Protein AF-A0A7C3V0M6-F1 (afdb_monomer)

pLDDT: mean 91.99, std 13.32, range [35.94, 98.69]

Solvent-accessible surface area (backbone atoms only — not comparable to full-atom values): 10840 Å² total; per-residue (Å²): 134,82,81,80,68,87,64,81,82,65,81,74,76,50,70,68,59,49,53,50,38,59,54,30,54,70,42,93,48,60,68,50,18,19,50,24,28,42,52,49,15,79,64,48,49,72,86,47,39,71,58,34,54,55,35,46,72,45,90,50,65,66,26,18,53,26,13,52,50,15,29,47,61,38,59,37,80,65,24,52,47,49,37,55,58,32,45,70,44,93,48,55,70,51,21,20,51,22,28,42,39,41,12,73,68,38,45,59,87,44,48,64,60,48,55,58,42,52,76,76,56,80,52,68,68,30,48,47,30,36,42,42,15,44,16,48,29,42,42,76,82,38,49,73,64,40,56,68,32,60,75,42,91,49,67,66,50,19,35,38,22,44,51,15,38,26,42,18,20,52,65,65,66,44,62,66,37,52,54,59,31,58,68,29,60,76,39,88,52,63,69,45,16,51,46,18,52,50,30,50,50,59,34,53,70,74,78,114

Structure (mmCIF, N/CA/C/O backbone):
data_AF-A0A7C3V0M6-F1
#
_entry.id   AF-A0A7C3V0M6-F1
#
loop_
_atom_site.group_PDB
_atom_site.id
_atom_site.type_symbol
_atom_site.label_atom_id
_atom_site.label_alt_id
_atom_site.label_comp_id
_atom_site.label_asym_id
_atom_site.label_entity_id
_atom_site.label_seq_id
_atom_site.pdbx_PDB_ins_code
_atom_site.Cartn_x
_atom_site.Cartn_y
_atom_site.Cartn_z
_atom_site.occupancy
_atom_site.B_iso_or_equiv
_atom_site.auth_seq_id
_atom_site.auth_comp_id
_atom_site.auth_asym_id
_atom_site.auth_atom_id
_atom_site.pdbx_PDB_model_num
ATOM 1 N N . MET A 1 1 ? 15.232 30.923 13.861 1.00 38.28 1 MET A N 1
ATOM 2 C CA . MET A 1 1 ? 14.242 30.321 12.946 1.00 38.28 1 MET A CA 1
ATOM 3 C C . MET A 1 1 ? 13.115 29.822 13.818 1.00 38.28 1 MET A C 1
ATOM 5 O O . MET A 1 1 ? 13.366 28.947 14.629 1.00 38.28 1 MET A O 1
ATOM 9 N N . ALA A 1 2 ? 11.964 30.489 13.771 1.00 35.94 2 ALA A N 1
ATOM 10 C CA . ALA A 1 2 ? 10.807 30.115 14.572 1.00 35.94 2 ALA A CA 1
ATOM 11 C C . ALA A 1 2 ? 10.207 28.822 14.008 1.00 35.94 2 ALA A C 1
ATOM 13 O O . ALA A 1 2 ? 9.943 28.753 12.806 1.00 35.94 2 ALA A O 1
ATOM 14 N N . ASP A 1 3 ? 10.032 27.823 14.872 1.00 39.44 3 ASP A N 1
ATOM 15 C CA . ASP A 1 3 ? 9.226 26.641 14.594 1.00 39.44 3 ASP A CA 1
ATOM 16 C C . ASP A 1 3 ? 7.806 27.097 14.253 1.00 39.44 3 ASP A C 1
ATOM 18 O O . ASP A 1 3 ? 7.103 27.685 15.076 1.00 39.44 3 ASP A O 1
ATOM 22 N N . VAL A 1 4 ? 7.396 26.872 13.006 1.00 43.28 4 VAL A N 1
ATOM 23 C CA . VAL A 1 4 ? 6.000 27.028 12.603 1.00 43.28 4 VAL A CA 1
ATOM 24 C C . VAL A 1 4 ? 5.270 25.810 13.147 1.00 43.28 4 VAL A C 1
ATOM 26 O O . VAL A 1 4 ? 5.318 24.728 12.566 1.00 43.28 4 VAL A O 1
ATOM 29 N N . ASP A 1 5 ? 4.647 25.989 14.306 1.00 42.91 5 ASP A N 1
ATOM 30 C CA . ASP A 1 5 ? 3.791 24.992 14.928 1.00 42.91 5 ASP A CA 1
ATOM 31 C C . ASP A 1 5 ? 2.556 24.737 14.046 1.00 42.91 5 ASP A C 1
ATOM 33 O O . ASP A 1 5 ? 1.577 25.484 14.048 1.00 42.91 5 ASP A O 1
ATOM 37 N N . LEU A 1 6 ? 2.621 23.664 13.255 1.00 45.97 6 LEU A N 1
ATOM 38 C CA . LEU A 1 6 ? 1.539 23.192 12.386 1.00 45.97 6 LEU A CA 1
ATOM 39 C C . LEU A 1 6 ? 0.347 22.605 13.172 1.00 45.97 6 LEU A C 1
ATOM 41 O O . LEU A 1 6 ? -0.604 22.124 12.552 1.00 45.97 6 LEU A O 1
ATOM 45 N N . THR A 1 7 ? 0.372 22.617 14.512 1.00 49.78 7 THR A N 1
ATOM 46 C CA . THR A 1 7 ? -0.762 22.184 15.347 1.00 49.78 7 THR A CA 1
ATOM 47 C C . THR A 1 7 ? -1.752 23.307 15.664 1.00 49.78 7 THR A C 1
ATOM 49 O O . THR A 1 7 ? -2.845 23.024 16.159 1.00 49.78 7 THR A O 1
ATOM 52 N N . ALA A 1 8 ? -1.436 24.558 15.303 1.00 37.28 8 ALA A N 1
ATOM 53 C CA . ALA A 1 8 ? -2.320 25.709 15.459 1.00 37.28 8 ALA A CA 1
ATOM 54 C C . ALA A 1 8 ? -3.567 25.593 14.555 1.00 37.28 8 ALA A C 1
ATOM 56 O O . ALA A 1 8 ? -3.608 26.110 13.440 1.00 37.28 8 ALA A O 1
ATOM 57 N N . GLY A 1 9 ? -4.589 24.879 15.036 1.00 43.22 9 GLY A N 1
ATOM 58 C CA . GLY A 1 9 ? -5.900 24.761 14.390 1.00 43.22 9 GLY A CA 1
ATOM 59 C C . GLY A 1 9 ? -6.564 23.383 14.456 1.00 43.22 9 GLY A C 1
ATOM 60 O O . GLY A 1 9 ? -7.700 23.260 14.006 1.00 43.22 9 GLY A O 1
ATOM 61 N N . LYS A 1 10 ? -5.912 22.347 15.003 1.00 55.19 10 LYS A N 1
ATOM 62 C CA . LYS A 1 10 ? -6.583 21.062 15.255 1.00 55.19 10 LYS A CA 1
ATOM 63 C C . LYS A 1 10 ? -7.171 21.074 16.662 1.00 55.19 10 LYS A C 1
ATOM 65 O O . LYS A 1 10 ? -6.425 21.084 17.636 1.00 55.19 10 LYS A O 1
ATOM 70 N N . GLU A 1 11 ? -8.498 21.083 16.772 1.00 57.62 11 GLU A N 1
ATOM 71 C CA . GLU A 1 11 ? -9.160 20.783 18.042 1.00 57.62 11 GLU A CA 1
ATOM 72 C C . GLU A 1 11 ? -8.682 19.406 18.512 1.00 57.62 11 GLU A C 1
ATOM 74 O O . GLU A 1 11 ? -8.893 18.394 17.840 1.00 57.62 11 GLU A O 1
ATOM 79 N N . PHE A 1 12 ? -7.979 19.372 19.644 1.00 67.75 12 PHE A N 1
ATOM 80 C CA . PHE A 1 12 ? -7.627 18.116 20.285 1.00 67.75 12 PHE A CA 1
ATOM 81 C C . PHE A 1 12 ? -8.926 17.408 20.666 1.00 67.75 12 PHE A C 1
ATOM 83 O O . PHE A 1 12 ? -9.774 17.980 21.359 1.00 67.75 12 PHE A O 1
ATOM 90 N N . ILE A 1 13 ? -9.089 16.168 20.198 1.00 82.44 13 ILE A N 1
ATOM 91 C CA . ILE A 1 13 ? -10.197 15.325 20.639 1.00 82.44 13 ILE A CA 1
ATOM 92 C C . ILE A 1 13 ? -10.179 15.249 22.163 1.00 82.44 13 ILE A C 1
ATOM 94 O O . ILE A 1 13 ? -9.130 15.044 22.775 1.00 82.44 13 ILE A O 1
ATOM 98 N N . GLN A 1 14 ? -11.344 15.415 22.780 1.00 87.94 14 GLN A N 1
ATOM 99 C CA . GLN A 1 14 ? -11.443 15.259 24.224 1.00 87.94 14 GLN A CA 1
ATOM 100 C C . GLN A 1 14 ? -11.148 13.797 24.602 1.00 87.94 14 GLN A C 1
ATOM 102 O O . GLN A 1 14 ? -11.625 12.895 23.900 1.00 87.94 14 GLN A O 1
ATOM 107 N N . PRO A 1 15 ? -10.403 13.526 25.689 1.00 88.62 15 PRO A N 1
ATOM 108 C CA . PRO A 1 15 ? -10.072 12.161 26.104 1.00 88.62 15 PRO A CA 1
ATOM 109 C C . PRO A 1 15 ? -11.299 11.248 26.225 1.00 88.62 15 PRO A C 1
ATOM 111 O O . PRO A 1 15 ? -11.255 10.083 25.833 1.00 88.62 15 PRO A O 1
ATOM 114 N N . GLU A 1 16 ? -12.431 11.773 26.695 1.00 90.12 16 GLU A N 1
ATOM 115 C CA . GLU A 1 16 ? -13.692 11.037 26.802 1.00 90.12 16 GLU A CA 1
ATOM 116 C C . GLU A 1 16 ? -14.239 10.636 25.429 1.00 90.12 16 GLU A C 1
ATOM 118 O O . GLU A 1 16 ? -14.734 9.521 25.251 1.00 90.12 16 GLU A O 1
ATOM 123 N N . GLN A 1 17 ? -14.135 11.530 24.443 1.00 92.12 17 GLN A N 1
ATOM 124 C CA . GLN A 1 17 ? -14.564 11.253 23.077 1.00 92.12 17 GLN A CA 1
ATOM 125 C C . GLN A 1 17 ? -13.645 10.220 22.424 1.00 92.12 17 GLN A C 1
ATOM 127 O O . GLN A 1 17 ? -14.144 9.290 21.793 1.00 92.12 17 GLN A O 1
ATOM 132 N N . LEU A 1 18 ? -12.328 10.325 22.627 1.00 92.88 18 LEU A N 1
ATOM 133 C CA . LEU A 1 18 ? -11.379 9.321 22.151 1.00 92.88 18 LEU A CA 1
ATOM 134 C C . LEU A 1 18 ? -11.690 7.949 22.759 1.00 92.88 18 LEU A C 1
ATOM 136 O O . LEU A 1 18 ? -11.883 6.988 22.021 1.00 92.88 18 LEU A O 1
ATOM 140 N N . ASN A 1 19 ? -11.830 7.865 24.083 1.00 94.25 19 ASN A N 1
ATOM 141 C CA . ASN A 1 19 ? -12.153 6.619 24.782 1.00 94.25 19 ASN A CA 1
ATOM 142 C C . ASN A 1 19 ? -13.473 6.006 24.301 1.00 94.25 19 ASN A C 1
ATOM 144 O O . ASN A 1 19 ? -13.573 4.788 24.146 1.00 94.25 19 ASN A O 1
ATOM 148 N N . LYS A 1 20 ? -14.476 6.840 24.006 1.00 95.75 20 LYS A N 1
ATOM 149 C CA . LYS A 1 20 ? -15.738 6.382 23.420 1.00 95.75 20 LYS A CA 1
ATOM 150 C C . LYS A 1 20 ? -15.532 5.750 22.042 1.00 95.75 20 LYS A C 1
ATOM 152 O O . LYS A 1 20 ? -16.074 4.675 21.796 1.00 95.75 20 LYS A O 1
ATOM 157 N N . LEU A 1 21 ? -14.756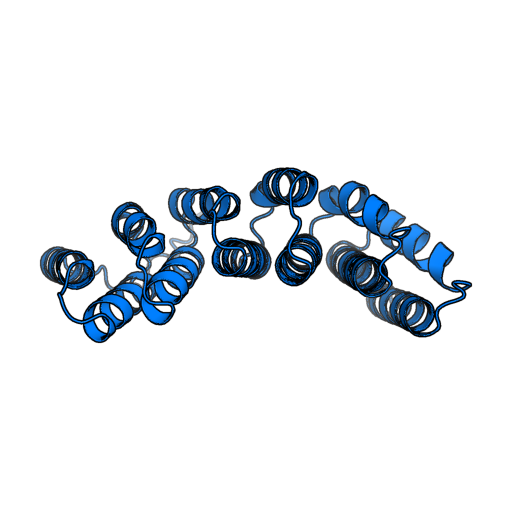 6.382 21.160 1.00 95.69 21 LEU A N 1
ATOM 158 C CA . LEU A 1 21 ? -14.447 5.828 19.836 1.00 95.69 21 LEU A CA 1
ATOM 159 C C . LEU A 1 21 ? -13.644 4.527 19.939 1.00 95.69 21 LEU A C 1
ATOM 161 O O . LEU A 1 21 ? -13.935 3.563 19.233 1.00 95.69 21 LEU A O 1
ATOM 165 N N . LEU A 1 22 ? -12.677 4.467 20.857 1.00 95.75 22 LEU A N 1
ATOM 166 C CA . LEU A 1 22 ? -11.903 3.254 21.118 1.00 95.75 22 LEU A CA 1
ATOM 167 C C . LEU A 1 22 ? -12.800 2.102 21.588 1.00 95.75 22 LEU A C 1
ATOM 169 O O . LEU A 1 22 ? -12.648 0.986 21.101 1.00 95.75 22 LEU A O 1
ATOM 173 N N . ALA A 1 23 ? -13.773 2.363 22.464 1.00 96.06 23 ALA A N 1
ATOM 174 C CA . ALA A 1 23 ? -14.740 1.351 22.891 1.00 96.06 23 ALA A CA 1
ATOM 175 C C . ALA A 1 23 ? -15.654 0.886 21.741 1.00 96.06 23 ALA A C 1
ATOM 177 O O . ALA A 1 23 ? -15.993 -0.291 21.643 1.00 96.06 23 ALA A O 1
ATOM 178 N N . GLN A 1 24 ? -16.036 1.789 20.833 1.00 97.31 24 GLN A N 1
ATOM 179 C CA . GLN A 1 24 ? -16.882 1.456 19.682 1.00 97.31 24 GLN A CA 1
ATOM 180 C C . GLN A 1 24 ? -16.191 0.560 18.644 1.00 97.31 24 GLN A C 1
ATOM 182 O O . GLN A 1 24 ? -16.887 -0.115 17.884 1.00 97.31 24 GLN A O 1
ATOM 187 N N . LEU A 1 25 ? -14.854 0.493 18.627 1.00 96.31 25 LEU A N 1
ATOM 188 C CA . LEU A 1 25 ? -14.118 -0.495 17.828 1.00 96.31 25 LEU A CA 1
ATOM 189 C C . LEU A 1 25 ? -14.367 -1.940 18.278 1.00 96.31 25 LEU A C 1
ATOM 191 O O . LEU A 1 25 ? -14.051 -2.855 17.528 1.00 96.31 25 LEU A O 1
ATOM 195 N N . GLU A 1 26 ? -14.940 -2.159 19.459 1.00 95.06 26 GLU A N 1
ATOM 196 C CA . GLU A 1 26 ? -15.258 -3.488 19.996 1.00 95.06 26 GLU A CA 1
ATOM 197 C C . GLU A 1 26 ? -16.773 -3.771 19.980 1.00 95.06 26 GLU A C 1
ATOM 199 O O . GLU A 1 26 ? -17.240 -4.778 20.511 1.00 95.06 26 GLU A O 1
ATOM 204 N N . ASP A 1 27 ? -17.565 -2.901 19.343 1.00 97.88 27 ASP A N 1
ATOM 205 C CA . ASP A 1 27 ? -19.017 -3.048 19.272 1.00 97.88 27 ASP A CA 1
ATOM 206 C C . ASP A 1 27 ? -19.438 -4.311 18.499 1.00 97.88 27 ASP A C 1
ATOM 208 O O . ASP A 1 27 ? -18.849 -4.695 17.481 1.00 97.88 27 ASP A O 1
ATOM 212 N N . LYS A 1 28 ? -20.531 -4.944 18.939 1.00 97.06 28 LYS A N 1
ATOM 213 C CA . LYS A 1 28 ? -21.066 -6.152 18.290 1.00 97.06 28 LYS A CA 1
ATOM 214 C C . LYS A 1 28 ? -21.449 -5.932 16.823 1.00 97.06 28 LYS A C 1
ATOM 216 O O . LYS A 1 28 ? -21.411 -6.877 16.035 1.00 97.06 28 LYS A O 1
ATOM 221 N N . TYR A 1 29 ? -21.811 -4.709 16.432 1.00 97.75 29 TYR A N 1
ATOM 222 C CA . TYR A 1 29 ? -22.181 -4.382 15.063 1.00 97.75 29 TYR A CA 1
ATOM 223 C C . TYR A 1 29 ? -20.980 -3.846 14.284 1.00 97.75 29 TYR A C 1
ATOM 225 O O . TYR A 1 29 ? -20.442 -2.778 14.569 1.00 97.75 29 TYR A O 1
ATOM 233 N N . ALA A 1 30 ? -20.631 -4.531 13.196 1.00 97.62 30 ALA A N 1
ATOM 234 C CA . ALA A 1 30 ? -19.505 -4.141 12.349 1.00 97.62 30 ALA A CA 1
ATOM 235 C C . ALA A 1 30 ? -19.639 -2.732 11.749 1.00 97.62 30 ALA A C 1
ATOM 237 O O . ALA A 1 30 ? -18.642 -2.050 11.534 1.00 97.62 30 ALA A O 1
ATOM 238 N N . LYS A 1 31 ? -20.873 -2.253 11.526 1.00 97.75 31 LYS A N 1
ATOM 239 C CA . LYS A 1 31 ? -21.118 -0.873 11.079 1.00 97.75 31 LYS A CA 1
ATOM 240 C C . LYS A 1 31 ? -20.625 0.157 12.097 1.00 97.75 31 LYS A C 1
ATOM 242 O O . LYS A 1 31 ? -20.021 1.145 11.687 1.00 97.75 31 LYS A O 1
ATOM 247 N N . THR A 1 32 ? -20.853 -0.088 13.388 1.00 98.06 32 THR A N 1
ATOM 248 C CA . THR A 1 32 ? -20.374 0.768 14.481 1.00 98.06 32 THR A CA 1
ATOM 249 C C . THR A 1 32 ? -18.852 0.746 14.537 1.00 98.06 32 THR A C 1
ATOM 251 O O . THR A 1 32 ? -18.234 1.806 14.525 1.00 98.06 32 THR A O 1
ATOM 254 N N . ARG A 1 33 ? -18.244 -0.447 14.478 1.00 98.38 33 ARG A N 1
ATOM 255 C CA . ARG A 1 33 ? -16.780 -0.596 14.466 1.00 98.38 33 ARG A CA 1
ATOM 256 C C . ARG A 1 33 ? -16.134 0.131 13.288 1.00 98.38 33 ARG A C 1
ATOM 258 O O . ARG A 1 33 ? -15.182 0.881 13.466 1.00 98.38 33 ARG A O 1
ATOM 265 N N . ALA A 1 34 ? -16.686 -0.023 12.084 1.00 97.81 34 ALA A N 1
ATOM 266 C CA . ALA A 1 34 ? -16.179 0.651 10.891 1.00 97.81 34 ALA A CA 1
ATOM 267 C C . ALA A 1 34 ? -16.354 2.178 10.962 1.00 97.81 34 ALA A C 1
ATOM 269 O O . ALA A 1 34 ? -15.498 2.913 10.473 1.00 97.81 34 ALA A O 1
ATOM 270 N N . ALA A 1 35 ? -17.455 2.674 11.540 1.00 97.69 35 ALA A N 1
ATOM 271 C CA . ALA A 1 35 ? -17.645 4.107 11.771 1.00 97.69 35 ALA A CA 1
ATOM 272 C C . ALA A 1 35 ? -16.597 4.651 12.752 1.00 97.69 35 ALA A C 1
ATOM 274 O O . ALA A 1 35 ? -15.904 5.608 12.416 1.00 97.69 35 ALA A O 1
ATOM 275 N N . ALA A 1 36 ? -16.400 3.968 13.882 1.00 97.50 36 ALA A N 1
ATOM 276 C CA . ALA A 1 36 ? -15.391 4.325 14.872 1.00 97.50 36 ALA A CA 1
ATOM 277 C C . ALA A 1 36 ? -13.976 4.339 14.279 1.00 97.50 36 ALA A C 1
ATOM 279 O O . ALA A 1 36 ? -13.240 5.303 14.474 1.00 97.50 36 ALA A O 1
ATOM 280 N N . ALA A 1 37 ? -13.615 3.327 13.481 1.00 97.56 37 ALA A N 1
ATOM 281 C CA . ALA A 1 37 ? -12.327 3.288 12.795 1.00 97.56 37 ALA A CA 1
ATOM 282 C C . ALA A 1 37 ? -12.111 4.530 11.917 1.00 97.56 37 ALA A C 1
ATOM 284 O O . ALA A 1 37 ? -11.063 5.164 12.024 1.00 97.56 37 ALA A O 1
ATOM 285 N N . ARG A 1 38 ? -13.097 4.925 11.095 1.00 96.94 38 ARG A N 1
ATOM 286 C CA . ARG A 1 38 ? -13.003 6.127 10.236 1.00 96.94 38 ARG A CA 1
ATOM 287 C C . ARG A 1 38 ? -12.887 7.417 11.045 1.00 96.94 38 ARG A C 1
ATOM 289 O O . ARG A 1 38 ? -12.074 8.276 10.712 1.00 96.94 38 ARG A O 1
ATOM 296 N N . GLU A 1 39 ? -13.685 7.549 12.100 1.00 95.88 39 GLU A N 1
ATOM 297 C CA . GLU A 1 39 ? -13.658 8.733 12.962 1.00 95.88 39 GLU A CA 1
ATOM 298 C C . GLU A 1 39 ? -12.300 8.883 13.658 1.00 95.88 39 GLU A C 1
ATOM 300 O O . GLU A 1 39 ? -11.739 9.976 13.661 1.00 95.88 39 GLU A O 1
ATOM 305 N N . LEU A 1 40 ? -11.702 7.786 14.136 1.00 94.38 40 LEU A N 1
ATOM 306 C CA . LEU A 1 40 ? -10.356 7.798 14.722 1.00 94.38 40 LEU A CA 1
ATOM 307 C C . LEU A 1 40 ? -9.272 8.271 13.736 1.00 94.38 40 LEU A C 1
ATOM 309 O O . LEU A 1 40 ? -8.328 8.944 14.150 1.00 94.38 40 LEU A O 1
ATOM 313 N N . GLY A 1 41 ? -9.412 7.971 12.440 1.00 91.19 41 GLY A N 1
ATOM 314 C CA . GLY A 1 41 ? -8.522 8.487 11.390 1.00 91.19 41 GLY A CA 1
ATOM 315 C C . GLY A 1 41 ? -8.630 10.001 11.219 1.00 91.19 41 GLY A C 1
ATOM 316 O O . GLY A 1 41 ? -7.620 10.704 11.208 1.00 91.19 41 GLY A O 1
ATOM 317 N N . SER A 1 42 ? -9.864 10.512 11.208 1.00 91.00 42 SER A N 1
ATOM 318 C CA . SER A 1 42 ? -10.174 11.944 11.046 1.00 91.00 42 SER A CA 1
ATOM 319 C C . SER A 1 42 ? -9.729 12.808 12.229 1.00 91.00 42 SER A C 1
ATOM 321 O O . SER A 1 42 ? -9.616 14.026 12.111 1.00 91.00 42 SER A O 1
ATOM 323 N N . VAL A 1 43 ? -9.472 12.180 13.373 1.00 89.88 43 VAL A N 1
ATOM 324 C CA . VAL A 1 43 ? -8.993 12.833 14.592 1.00 89.88 43 VAL A CA 1
ATOM 325 C C . VAL A 1 43 ? -7.467 12.991 14.599 1.00 89.88 43 VAL A C 1
ATOM 327 O O . VAL A 1 43 ? -6.936 13.819 15.337 1.00 89.88 43 VAL A O 1
ATOM 330 N N . PHE A 1 44 ? -6.744 12.241 13.759 1.00 89.38 44 PHE A N 1
ATOM 331 C CA . PHE A 1 44 ? -5.282 12.300 13.641 1.00 89.38 44 PHE A CA 1
ATOM 332 C C . PHE A 1 44 ? -4.522 12.058 14.962 1.00 89.38 44 PHE A C 1
ATOM 334 O O . PHE A 1 44 ? -3.399 12.539 15.113 1.00 89.38 44 PHE A O 1
ATOM 341 N N . ASN A 1 45 ? -5.105 11.319 15.918 1.00 92.25 45 ASN A N 1
ATOM 342 C CA . ASN A 1 45 ? -4.473 11.037 17.210 1.00 92.25 45 ASN A CA 1
ATOM 343 C C . ASN A 1 45 ? -3.722 9.684 17.183 1.00 92.25 45 ASN A C 1
ATOM 345 O O . ASN A 1 45 ? -4.358 8.635 17.041 1.00 92.25 45 ASN A O 1
ATOM 349 N N . PRO A 1 46 ? -2.384 9.667 17.365 1.00 94.25 46 PRO A N 1
ATOM 350 C CA . PRO A 1 46 ? -1.590 8.438 17.409 1.00 94.25 46 PRO A CA 1
ATOM 351 C C . PRO A 1 46 ? -1.956 7.452 18.528 1.00 94.25 46 PRO A C 1
ATOM 353 O O . PRO A 1 46 ? -1.626 6.273 18.401 1.00 94.25 46 PRO A O 1
ATOM 356 N N . GLU A 1 47 ? -2.639 7.883 19.592 1.00 94.62 47 GLU A N 1
ATOM 357 C CA . GLU A 1 47 ? -3.137 6.997 20.660 1.00 94.62 47 GLU A CA 1
ATOM 358 C C . GLU A 1 47 ? -4.150 5.966 20.141 1.00 94.62 47 GLU A C 1
ATOM 360 O O . GLU A 1 47 ? -4.306 4.897 20.728 1.00 94.62 47 GLU A O 1
ATOM 365 N N . ALA A 1 48 ? -4.791 6.234 18.998 1.00 96.19 48 ALA A N 1
ATOM 366 C CA . ALA A 1 48 ? -5.703 5.298 18.352 1.00 96.19 48 ALA A CA 1
ATOM 367 C C . ALA A 1 48 ? -4.998 4.124 17.653 1.00 96.19 48 ALA A C 1
ATOM 369 O O . ALA A 1 48 ? -5.642 3.118 17.350 1.00 96.19 48 ALA A O 1
ATOM 370 N N . VAL A 1 49 ? -3.689 4.230 17.384 1.00 98.00 49 VAL A N 1
ATOM 371 C CA . VAL A 1 49 ? -2.950 3.263 16.551 1.00 98.00 49 VAL A CA 1
ATOM 372 C C . VAL A 1 49 ? -3.070 1.822 17.063 1.00 98.00 49 VAL A C 1
ATOM 374 O O . VAL A 1 49 ? -3.467 0.978 16.260 1.00 98.00 49 VAL A O 1
ATOM 377 N N . PRO A 1 50 ? -2.849 1.509 18.358 1.00 97.88 50 PRO A N 1
ATOM 378 C CA . PRO A 1 50 ? -2.963 0.130 18.841 1.00 97.88 50 PRO A CA 1
ATOM 379 C C . PRO A 1 50 ? -4.370 -0.462 18.682 1.00 97.88 50 PRO A C 1
ATOM 381 O O . PRO A 1 50 ? -4.537 -1.662 18.467 1.00 97.88 50 PRO A O 1
ATOM 384 N N . ALA A 1 51 ? -5.417 0.362 18.784 1.00 97.75 51 ALA A N 1
ATOM 385 C CA . ALA A 1 51 ? -6.788 -0.104 18.601 1.00 97.75 51 ALA A CA 1
ATOM 386 C C . ALA A 1 51 ? -7.118 -0.331 17.118 1.00 97.75 51 ALA A C 1
ATOM 388 O O . ALA A 1 51 ? -7.742 -1.336 16.775 1.00 97.75 51 ALA A O 1
ATOM 389 N N . LEU A 1 52 ? -6.635 0.546 16.233 1.00 98.19 52 LEU A N 1
ATOM 390 C CA . LEU A 1 52 ? -6.758 0.375 14.785 1.00 98.19 52 LEU A CA 1
ATOM 391 C C . LEU A 1 52 ? -5.988 -0.861 14.293 1.00 98.19 52 LEU A C 1
ATOM 393 O O . LEU A 1 52 ? -6.516 -1.601 13.468 1.00 98.19 52 LEU A O 1
ATOM 397 N N . GLU A 1 53 ? -4.801 -1.143 14.842 1.00 97.88 53 GLU A N 1
ATOM 398 C CA . GLU A 1 53 ? -4.039 -2.374 14.573 1.00 97.88 53 GLU A CA 1
ATOM 399 C C . GLU A 1 53 ? -4.848 -3.635 14.892 1.00 97.88 53 GLU A C 1
ATOM 401 O O . GLU A 1 53 ? -4.919 -4.552 14.072 1.00 97.88 53 GLU A O 1
ATOM 406 N N . ARG A 1 54 ? -5.517 -3.672 16.051 1.00 97.69 54 ARG A N 1
ATOM 407 C CA . ARG A 1 54 ? -6.416 -4.783 16.405 1.00 97.69 54 ARG A CA 1
ATOM 408 C C . ARG A 1 54 ? -7.586 -4.887 15.429 1.00 97.69 54 ARG A C 1
ATOM 410 O O . ARG A 1 54 ? -7.903 -5.984 14.979 1.00 97.69 54 ARG A O 1
ATOM 417 N N . ALA A 1 55 ? -8.179 -3.761 15.043 1.00 97.88 55 ALA A N 1
ATOM 418 C CA . ALA A 1 55 ? -9.299 -3.723 14.107 1.00 97.88 55 ALA A CA 1
ATOM 419 C C . ALA A 1 55 ? -8.920 -4.118 12.663 1.00 97.88 55 ALA A C 1
ATOM 421 O O . ALA A 1 55 ? -9.804 -4.472 11.886 1.00 97.88 55 ALA A O 1
ATOM 422 N N . ILE A 1 56 ? -7.631 -4.155 12.291 1.00 98.19 56 ILE A N 1
ATOM 423 C CA . ILE A 1 56 ? -7.200 -4.803 11.036 1.00 98.19 56 ILE A CA 1
ATOM 424 C C . ILE A 1 56 ? -7.552 -6.295 11.055 1.00 98.19 56 ILE A C 1
ATOM 426 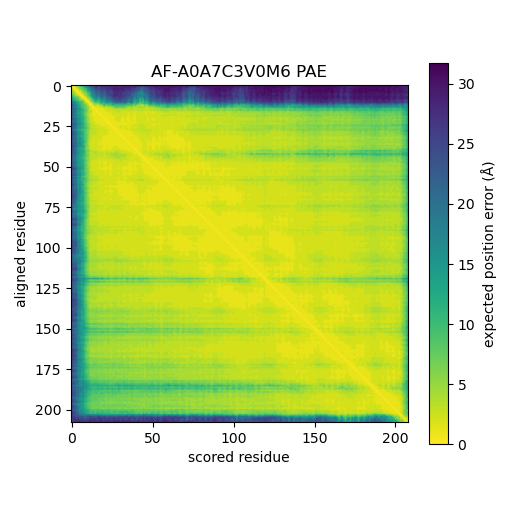O O . ILE A 1 56 ? -7.850 -6.866 10.011 1.00 98.19 56 ILE A O 1
ATOM 430 N N . LYS A 1 57 ? -7.547 -6.949 12.222 1.00 97.31 57 LYS A N 1
ATOM 431 C CA . LYS A 1 57 ? -7.848 -8.384 12.363 1.00 97.31 57 LYS A CA 1
ATOM 432 C C . LYS A 1 57 ? -9.343 -8.704 12.363 1.00 97.31 57 LYS A C 1
ATOM 434 O O . LYS A 1 57 ? -9.698 -9.872 12.464 1.00 97.31 57 LYS A O 1
ATOM 439 N N . ASP A 1 58 ? -10.201 -7.698 12.212 1.00 97.94 58 ASP A N 1
ATOM 440 C CA . ASP A 1 58 ? -11.637 -7.905 12.055 1.00 97.94 58 ASP A CA 1
ATOM 441 C C . ASP A 1 58 ? -11.937 -8.769 10.819 1.00 97.94 58 ASP A C 1
ATOM 443 O O . ASP A 1 58 ? -11.252 -8.679 9.795 1.00 97.94 58 ASP A O 1
ATOM 447 N N . GLU A 1 59 ? -12.967 -9.607 10.905 1.00 96.00 59 GLU A N 1
ATOM 448 C CA . GLU A 1 59 ? -13.422 -10.449 9.795 1.00 96.00 59 GLU A CA 1
ATOM 449 C C . GLU A 1 59 ? -14.150 -9.629 8.720 1.00 96.00 59 GLU A C 1
ATOM 451 O O . GLU A 1 59 ? -14.161 -9.995 7.543 1.00 96.00 59 GLU A O 1
ATOM 456 N N . VAL A 1 60 ? -14.743 -8.496 9.106 1.00 98.12 60 VAL A N 1
ATOM 457 C CA . VAL A 1 60 ? -15.550 -7.654 8.228 1.00 98.12 60 VAL A CA 1
ATOM 458 C C . VAL A 1 60 ? -14.668 -6.673 7.463 1.00 98.12 60 VAL A C 1
ATOM 460 O O . VAL A 1 60 ? -13.969 -5.840 8.045 1.00 98.12 60 VAL A O 1
ATOM 463 N N . LYS A 1 61 ? -14.765 -6.735 6.130 1.00 97.88 61 LYS A N 1
ATOM 464 C CA . LYS A 1 61 ? -13.997 -5.910 5.189 1.00 97.88 61 LYS A CA 1
ATOM 465 C C . LYS A 1 61 ? -14.043 -4.428 5.486 1.00 97.88 61 LYS A C 1
ATOM 467 O O . LYS A 1 61 ? -13.012 -3.758 5.496 1.00 97.88 61 LYS A O 1
ATOM 472 N N . GLU A 1 62 ? -15.232 -3.919 5.746 1.00 98.19 62 GLU A N 1
ATOM 473 C CA . GLU A 1 62 ? -15.454 -2.505 5.993 1.00 98.19 62 GLU A CA 1
ATOM 474 C C . GLU A 1 62 ? -14.716 -2.006 7.239 1.00 98.19 62 GLU A C 1
ATOM 476 O O . GLU A 1 62 ? -14.382 -0.824 7.291 1.00 98.19 62 GLU A O 1
ATOM 481 N N . VAL A 1 63 ? -14.460 -2.878 8.224 1.00 98.44 63 VAL A N 1
ATOM 482 C CA . VAL A 1 63 ? -13.764 -2.523 9.466 1.00 98.44 63 VAL A CA 1
ATOM 483 C C . VAL A 1 63 ? -12.258 -2.481 9.236 1.00 98.44 63 VAL A C 1
ATOM 485 O O . VAL A 1 63 ? -11.645 -1.440 9.463 1.00 98.44 63 VAL A O 1
ATOM 488 N N . TRP A 1 64 ? -11.656 -3.562 8.731 1.00 98.31 64 TRP A N 1
ATOM 489 C CA . TRP A 1 64 ? -10.202 -3.592 8.550 1.00 98.31 64 TRP A CA 1
ATOM 490 C C . TRP A 1 64 ? -9.719 -2.612 7.476 1.00 98.31 64 TRP A C 1
ATOM 492 O O . TRP A 1 64 ? -8.673 -1.986 7.650 1.00 98.31 64 TRP A O 1
ATOM 502 N N . SER A 1 65 ? -10.501 -2.402 6.412 1.00 98.44 65 SER A N 1
ATOM 503 C CA . SER A 1 65 ? -10.198 -1.408 5.374 1.00 98.44 65 SER A CA 1
ATOM 504 C C . SER A 1 65 ? -10.256 0.017 5.938 1.00 98.44 65 SER A C 1
ATOM 506 O O . SER A 1 65 ? -9.356 0.826 5.701 1.00 98.44 65 SER A O 1
ATOM 508 N N . ALA A 1 66 ? -11.265 0.316 6.771 1.00 98.31 66 ALA A N 1
ATOM 509 C CA . ALA A 1 66 ? -11.336 1.588 7.485 1.00 98.31 66 ALA A CA 1
ATOM 510 C C . ALA A 1 66 ? -10.137 1.780 8.421 1.00 98.31 66 ALA A C 1
ATOM 512 O O . ALA A 1 66 ? -9.570 2.867 8.440 1.00 98.31 66 ALA A O 1
ATOM 513 N N . SER A 1 67 ? -9.698 0.738 9.132 1.00 98.50 67 S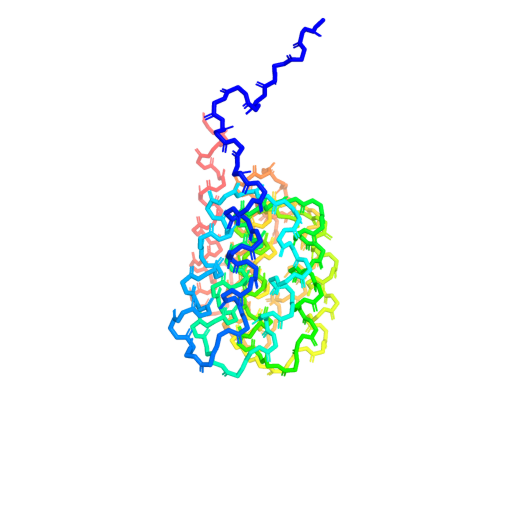ER A N 1
ATOM 514 C CA . SER A 1 67 ? -8.523 0.826 10.004 1.00 98.50 67 SER A CA 1
ATOM 515 C C . SER A 1 67 ? -7.231 1.119 9.248 1.00 98.50 67 SER A C 1
ATOM 517 O O . SER A 1 67 ? -6.496 2.019 9.647 1.00 98.50 67 SER A O 1
ATOM 519 N N . LEU A 1 68 ? -6.961 0.423 8.137 1.00 98.69 68 LEU A N 1
ATOM 520 C CA . LEU A 1 68 ? -5.785 0.700 7.299 1.00 98.69 68 LEU A CA 1
ATOM 521 C C . LEU A 1 68 ? -5.802 2.137 6.770 1.00 98.69 68 LEU A C 1
ATOM 523 O O . LEU A 1 68 ? -4.794 2.844 6.832 1.00 98.69 68 LEU A O 1
ATOM 527 N N . ARG A 1 69 ? -6.965 2.595 6.301 1.00 98.50 69 ARG A N 1
ATOM 528 C CA . ARG A 1 69 ? -7.139 3.975 5.856 1.00 98.50 69 ARG A CA 1
ATOM 529 C C . ARG A 1 69 ? -6.873 4.973 6.978 1.00 98.50 69 ARG A C 1
ATOM 531 O O . ARG A 1 69 ? -6.133 5.927 6.761 1.00 98.50 69 ARG A O 1
ATOM 538 N N . SER A 1 70 ? -7.429 4.747 8.160 1.00 98.12 70 SER A N 1
ATOM 539 C CA . SER A 1 70 ? -7.259 5.639 9.306 1.00 98.12 70 SER A CA 1
ATOM 540 C C . SER A 1 70 ? -5.818 5.696 9.796 1.00 98.12 70 SER A C 1
ATOM 542 O O . SER A 1 70 ? -5.335 6.769 10.141 1.00 98.12 70 SER A O 1
ATOM 544 N N . LEU A 1 71 ? -5.084 4.580 9.760 1.00 98.50 71 LEU A N 1
ATOM 545 C CA . LEU A 1 71 ? -3.644 4.579 10.035 1.00 98.50 71 LEU A CA 1
ATOM 546 C C . LEU A 1 71 ? -2.877 5.449 9.027 1.00 98.50 71 LEU A C 1
ATOM 548 O O . LEU A 1 71 ? -1.978 6.200 9.410 1.00 98.50 71 LEU A O 1
ATOM 552 N N . ALA A 1 72 ? -3.248 5.398 7.747 1.00 97.81 72 ALA A N 1
ATOM 553 C CA . ALA A 1 72 ? -2.657 6.258 6.726 1.00 97.81 72 ALA A CA 1
ATOM 554 C C . ALA A 1 72 ? -2.998 7.741 6.944 1.00 97.81 72 ALA A C 1
ATOM 556 O O . ALA A 1 72 ? -2.123 8.589 6.793 1.00 97.81 72 ALA A O 1
ATOM 557 N N . GLU A 1 73 ? -4.239 8.051 7.327 1.00 96.38 73 GLU A N 1
ATOM 558 C CA . GLU A 1 73 ? -4.672 9.415 7.659 1.00 96.38 73 GLU A CA 1
ATOM 559 C C . GLU A 1 73 ? -3.917 9.959 8.880 1.00 96.38 73 GLU A C 1
ATOM 561 O O . GLU A 1 73 ? -3.411 11.077 8.824 1.00 96.38 73 GLU A O 1
ATOM 566 N N . ILE A 1 74 ? -3.745 9.154 9.938 1.00 96.12 74 ILE A N 1
ATOM 567 C CA . ILE A 1 74 ? -2.953 9.519 11.124 1.00 96.12 74 ILE A CA 1
ATOM 568 C C . ILE A 1 74 ? -1.495 9.813 10.744 1.00 96.12 74 ILE A C 1
ATOM 570 O O . ILE A 1 74 ? -0.908 10.761 11.265 1.00 96.12 74 ILE A O 1
ATOM 574 N N . GLY A 1 75 ? -0.885 8.999 9.875 1.00 94.44 75 GLY A N 1
ATOM 575 C CA . GLY A 1 75 ? 0.439 9.260 9.289 1.00 94.44 75 GLY A CA 1
ATOM 576 C C . GLY A 1 75 ? 1.618 9.305 10.275 1.00 94.44 75 GLY A C 1
ATOM 577 O O . GLY A 1 75 ? 2.751 9.583 9.882 1.00 94.44 75 GLY A O 1
ATOM 578 N N . SER A 1 76 ? 1.384 9.026 11.560 1.00 96.25 76 SER A N 1
ATOM 579 C CA . SER A 1 76 ? 2.407 9.054 12.604 1.00 96.25 76 SER A CA 1
ATOM 580 C C . SER A 1 76 ? 3.444 7.944 12.416 1.00 96.25 76 SER A C 1
ATOM 582 O O . SER A 1 76 ? 3.224 6.951 11.714 1.00 96.25 76 SER A O 1
ATOM 584 N N . LYS A 1 77 ? 4.591 8.060 13.103 1.00 96.75 77 LYS A N 1
ATOM 585 C CA . LYS A 1 77 ? 5.639 7.031 13.032 1.00 96.75 77 LYS A CA 1
ATOM 586 C C . LYS A 1 77 ? 5.101 5.648 13.417 1.00 96.75 77 LYS A C 1
ATOM 588 O O . LYS A 1 77 ? 5.509 4.682 12.779 1.00 96.75 77 LYS A O 1
ATOM 593 N N . SER A 1 78 ? 4.222 5.554 14.416 1.00 97.50 78 SER A N 1
ATOM 594 C CA . SER A 1 78 ? 3.589 4.297 14.824 1.00 97.50 78 SER A CA 1
ATOM 595 C C . SER A 1 78 ? 2.551 3.825 13.807 1.00 97.50 78 SER A C 1
ATOM 597 O O . SER A 1 78 ? 2.559 2.651 13.457 1.00 97.50 78 SER A O 1
ATOM 599 N N . ALA A 1 79 ? 1.739 4.722 13.243 1.00 97.88 79 ALA A N 1
ATOM 600 C CA . ALA A 1 79 ? 0.723 4.350 12.259 1.00 97.88 79 ALA A CA 1
ATOM 601 C C . ALA A 1 79 ? 1.330 3.792 10.961 1.00 97.88 79 ALA A C 1
ATOM 603 O O . ALA A 1 79 ? 0.865 2.794 10.415 1.00 97.88 79 ALA A O 1
ATOM 604 N N . VAL A 1 80 ? 2.444 4.365 10.500 1.00 98.31 80 VAL A N 1
ATOM 605 C CA . VAL A 1 80 ? 3.178 3.803 9.360 1.00 98.31 80 VAL A CA 1
ATOM 606 C C . VAL A 1 80 ? 3.819 2.451 9.725 1.00 98.31 80 VAL A C 1
ATOM 608 O O . VAL A 1 80 ? 4.030 1.623 8.847 1.00 98.31 80 VAL A O 1
ATOM 611 N N . SER A 1 81 ? 4.142 2.188 11.000 1.00 98.50 81 SER A N 1
ATOM 612 C CA . SER A 1 81 ? 4.706 0.892 11.420 1.00 98.50 81 SER A CA 1
ATOM 613 C C . SER A 1 81 ? 3.620 -0.174 11.417 1.00 98.50 81 SER A C 1
ATOM 615 O O . SER A 1 81 ? 3.866 -1.272 10.931 1.00 98.50 81 SER A O 1
ATOM 617 N N . ALA A 1 82 ? 2.415 0.190 11.856 1.00 98.50 82 ALA A N 1
ATOM 618 C CA . ALA A 1 82 ? 1.222 -0.640 11.765 1.00 98.50 82 ALA A CA 1
ATOM 619 C C . ALA A 1 82 ? 0.907 -1.034 10.313 1.00 98.50 82 ALA A C 1
ATOM 621 O O . ALA A 1 82 ? 0.667 -2.202 10.015 1.00 98.50 82 ALA A O 1
ATOM 622 N N . LEU A 1 83 ? 0.970 -0.074 9.381 1.00 98.69 83 LEU A N 1
ATOM 623 C CA . LEU A 1 83 ? 0.789 -0.347 7.952 1.00 98.69 83 LEU A CA 1
ATOM 624 C C . LEU A 1 83 ? 1.879 -1.266 7.382 1.00 98.69 83 LEU A C 1
ATOM 626 O O . LEU A 1 83 ? 1.571 -2.138 6.577 1.00 98.69 83 LEU A O 1
ATOM 630 N N . ILE A 1 84 ? 3.137 -1.096 7.802 1.00 98.69 84 ILE A N 1
ATOM 631 C CA . ILE A 1 84 ? 4.228 -1.999 7.410 1.00 98.69 84 ILE A CA 1
ATOM 632 C C . ILE A 1 84 ? 3.964 -3.416 7.932 1.00 98.69 84 ILE A C 1
ATOM 634 O O . ILE A 1 84 ? 4.077 -4.363 7.164 1.00 98.69 84 ILE A O 1
ATOM 638 N N . ALA A 1 85 ? 3.548 -3.571 9.190 1.00 98.38 85 ALA A N 1
ATOM 639 C CA . ALA A 1 85 ? 3.208 -4.878 9.752 1.00 98.38 85 ALA A CA 1
ATOM 640 C C . ALA A 1 85 ? 2.023 -5.543 9.023 1.00 98.38 85 ALA A C 1
ATOM 642 O O . ALA A 1 85 ? 1.979 -6.762 8.873 1.00 98.38 85 ALA A O 1
ATOM 643 N N . ALA A 1 86 ? 1.072 -4.755 8.511 1.00 98.38 86 ALA A N 1
ATOM 644 C CA . ALA A 1 86 ? -0.053 -5.268 7.730 1.00 98.38 86 ALA A CA 1
ATOM 645 C C . ALA A 1 86 ? 0.349 -5.855 6.359 1.00 98.38 86 ALA A C 1
ATOM 647 O O . ALA A 1 86 ? -0.437 -6.600 5.773 1.00 98.38 86 ALA A O 1
ATOM 648 N N . LEU A 1 87 ? 1.572 -5.599 5.871 1.00 98.31 87 LEU A N 1
ATOM 649 C CA . LEU A 1 87 ? 2.129 -6.280 4.693 1.00 98.31 87 LEU A CA 1
ATOM 650 C C . LEU A 1 87 ? 2.359 -7.780 4.928 1.00 98.31 87 LEU A C 1
ATOM 652 O O . LEU A 1 87 ? 2.529 -8.516 3.964 1.00 98.31 87 LEU A O 1
ATOM 656 N N . GLU A 1 88 ? 2.336 -8.243 6.178 1.00 96.88 88 GLU A N 1
ATOM 657 C CA . GLU A 1 88 ? 2.489 -9.655 6.549 1.00 96.88 88 GLU A CA 1
ATOM 658 C C . GLU A 1 88 ? 1.147 -10.318 6.918 1.00 96.88 88 GLU A C 1
ATOM 660 O O . GLU A 1 88 ? 1.116 -11.460 7.378 1.00 96.88 88 GLU A O 1
ATOM 665 N N . ASP A 1 89 ? 0.009 -9.630 6.735 1.00 97.81 89 ASP A N 1
ATOM 666 C CA . ASP A 1 89 ? -1.303 -10.211 7.041 1.00 97.81 89 ASP A CA 1
ATOM 667 C C . ASP A 1 89 ? -1.573 -11.450 6.164 1.00 97.81 89 ASP A C 1
ATOM 669 O O . ASP A 1 89 ? -1.266 -11.437 4.967 1.00 97.81 89 ASP A O 1
ATOM 673 N N . PRO A 1 90 ? -2.179 -12.527 6.703 1.00 96.50 90 PRO A N 1
ATOM 674 C CA . PRO A 1 90 ? -2.477 -13.725 5.918 1.00 96.50 90 PRO A CA 1
ATOM 675 C C . PRO A 1 90 ? -3.405 -13.455 4.724 1.00 96.50 90 PRO A C 1
ATOM 677 O O . PRO A 1 90 ? -3.325 -14.164 3.717 1.00 96.50 90 PRO A O 1
ATOM 680 N N . ARG A 1 91 ? -4.254 -12.421 4.793 1.00 97.62 91 ARG A N 1
ATOM 681 C CA . ARG A 1 91 ? -5.201 -12.072 3.727 1.00 97.62 91 ARG A CA 1
ATOM 682 C C . ARG A 1 91 ? -4.530 -11.197 2.662 1.00 97.62 91 ARG A C 1
ATOM 684 O O . ARG A 1 91 ? -4.068 -10.100 2.987 1.00 97.62 91 ARG A O 1
ATOM 691 N N . PRO A 1 92 ? -4.505 -11.619 1.385 1.00 97.94 92 PRO A N 1
ATOM 692 C CA . PRO A 1 92 ? -3.922 -10.820 0.308 1.00 97.94 92 PRO A CA 1
ATOM 693 C C . PRO A 1 92 ? -4.547 -9.433 0.148 1.00 97.94 92 PRO A C 1
ATOM 695 O O . PRO A 1 92 ? -3.851 -8.484 -0.200 1.00 97.94 92 PRO A O 1
ATOM 698 N N . GLU A 1 93 ? -5.843 -9.298 0.425 1.00 98.06 93 GLU A N 1
ATOM 699 C CA . GLU A 1 93 ? -6.576 -8.037 0.314 1.00 98.06 93 GLU A CA 1
ATOM 700 C C . GLU A 1 93 ? -6.075 -6.998 1.325 1.00 98.06 93 GLU A C 1
ATOM 702 O O . GLU A 1 93 ? -5.974 -5.818 0.997 1.00 98.06 93 GLU A O 1
ATOM 707 N N . VAL A 1 94 ? -5.703 -7.441 2.531 1.00 98.38 94 VAL A N 1
ATOM 708 C CA . VAL A 1 94 ? -5.134 -6.576 3.574 1.00 98.38 94 VAL A CA 1
ATOM 709 C C . VAL A 1 94 ? -3.732 -6.126 3.184 1.00 98.38 94 VAL A C 1
ATOM 711 O O . 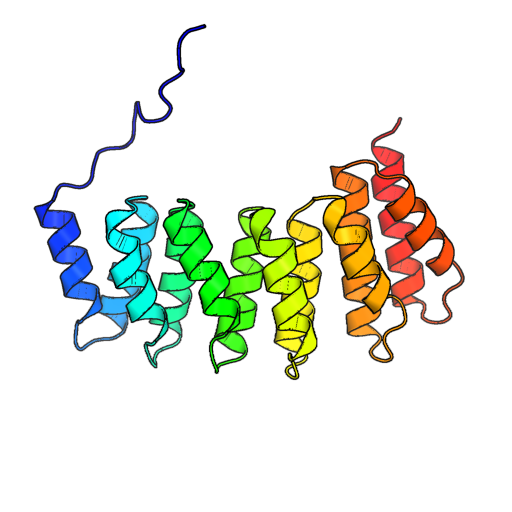VAL A 1 94 ? -3.434 -4.936 3.270 1.00 98.38 94 VAL A O 1
ATOM 714 N N . ARG A 1 95 ? -2.892 -7.046 2.692 1.00 98.44 95 ARG A N 1
ATOM 715 C CA . ARG A 1 95 ? -1.533 -6.717 2.231 1.00 98.44 95 ARG A CA 1
ATOM 716 C C . ARG A 1 95 ? -1.552 -5.714 1.078 1.00 98.44 95 ARG A C 1
ATOM 718 O O . ARG A 1 95 ? -0.801 -4.740 1.094 1.00 98.44 95 ARG A O 1
ATOM 725 N N . ALA A 1 96 ? -2.440 -5.931 0.108 1.00 98.44 96 ALA A N 1
ATOM 726 C CA . ALA A 1 96 ? -2.645 -5.043 -1.031 1.00 98.44 96 ALA A CA 1
ATOM 727 C C . ALA A 1 96 ? -3.060 -3.632 -0.578 1.00 98.44 96 ALA A C 1
ATOM 729 O O . ALA A 1 96 ? -2.459 -2.636 -0.983 1.00 98.44 96 ALA A O 1
ATOM 730 N N . GLU A 1 97 ? -4.049 -3.535 0.314 1.00 98.50 97 GLU A N 1
ATOM 731 C CA . GLU A 1 97 ? -4.534 -2.246 0.807 1.00 98.50 97 GLU A CA 1
ATOM 732 C C . GLU A 1 97 ? -3.505 -1.523 1.692 1.00 98.50 97 GLU A C 1
ATOM 734 O O . GLU A 1 97 ? -3.349 -0.303 1.582 1.00 98.50 97 GLU A O 1
ATOM 739 N N . ALA A 1 98 ? -2.740 -2.260 2.501 1.00 98.62 98 ALA A N 1
ATOM 740 C CA . ALA A 1 98 ? -1.626 -1.717 3.270 1.00 98.62 98 ALA A CA 1
ATOM 741 C C . ALA A 1 98 ? -0.554 -1.106 2.354 1.00 98.62 98 ALA A C 1
ATOM 743 O O . ALA A 1 98 ? -0.174 0.053 2.539 1.00 98.62 98 ALA A O 1
ATOM 744 N N . ALA A 1 99 ? -0.123 -1.836 1.318 1.00 98.56 99 ALA A N 1
ATOM 745 C CA . ALA A 1 99 ? 0.834 -1.339 0.331 1.00 98.56 99 ALA A CA 1
ATOM 746 C C . ALA A 1 99 ? 0.317 -0.079 -0.378 1.00 98.56 99 ALA A C 1
ATOM 748 O O . ALA A 1 99 ? 1.010 0.943 -0.421 1.00 98.56 99 ALA A O 1
ATOM 749 N N . ARG A 1 100 ? -0.937 -0.107 -0.848 1.00 98.50 100 ARG A N 1
ATOM 750 C CA . ARG A 1 100 ? -1.596 1.043 -1.481 1.00 98.50 100 ARG A CA 1
ATOM 751 C C . ARG A 1 100 ? -1.539 2.284 -0.591 1.00 98.50 100 ARG A C 1
ATOM 753 O O . ARG A 1 100 ? -1.195 3.370 -1.064 1.00 98.50 100 ARG A O 1
ATOM 760 N N . HIS A 1 101 ? -1.859 2.133 0.693 1.00 98.56 101 HIS A N 1
ATOM 761 C CA . HIS A 1 101 ? -1.839 3.225 1.661 1.00 98.56 101 HIS A CA 1
ATOM 762 C C . HIS A 1 101 ? -0.430 3.750 1.951 1.00 98.56 101 HIS A C 1
ATOM 764 O O . HIS A 1 101 ? -0.245 4.968 1.956 1.00 98.56 101 HIS A O 1
ATOM 770 N N . LEU A 1 102 ? 0.566 2.871 2.097 1.00 98.62 102 LEU A 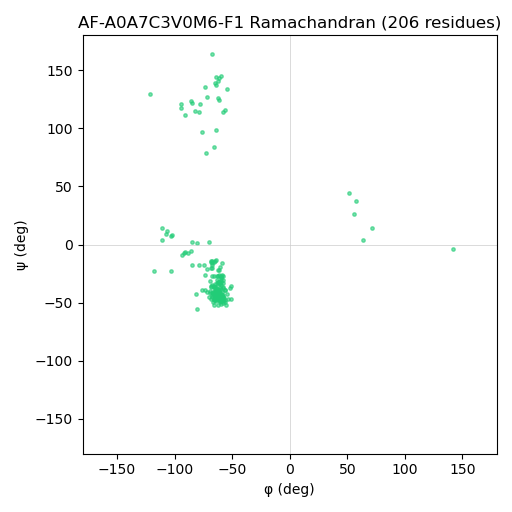N 1
ATOM 771 C CA . LEU A 1 102 ? 1.978 3.252 2.241 1.00 98.62 102 LEU A CA 1
ATOM 772 C C . LEU A 1 102 ? 2.476 4.070 1.040 1.00 98.62 102 LEU A C 1
ATOM 774 O O . LEU A 1 102 ? 3.157 5.083 1.221 1.00 98.62 102 LEU A O 1
ATOM 778 N N . GLY A 1 103 ? 2.079 3.677 -0.174 1.00 98.12 103 GLY A N 1
ATOM 779 C CA . GLY A 1 103 ? 2.342 4.424 -1.403 1.00 98.12 103 GLY A CA 1
ATOM 780 C C . GLY A 1 103 ? 1.676 5.802 -1.417 1.00 98.12 103 GLY A C 1
ATOM 781 O O . GLY A 1 103 ? 2.317 6.797 -1.747 1.00 98.12 103 GLY A O 1
ATOM 782 N N . MET A 1 104 ? 0.399 5.890 -1.027 1.00 97.06 104 MET A N 1
ATOM 783 C CA . MET A 1 104 ? -0.351 7.157 -1.003 1.00 97.06 104 MET A CA 1
ATOM 784 C C . MET A 1 104 ? 0.253 8.198 -0.059 1.00 97.06 104 MET A C 1
ATOM 786 O O . MET A 1 104 ? 0.326 9.370 -0.423 1.00 97.06 104 MET A O 1
ATOM 790 N N . ILE A 1 105 ? 0.702 7.773 1.123 1.00 96.88 105 ILE A N 1
ATOM 791 C CA . ILE A 1 105 ? 1.341 8.661 2.107 1.00 96.88 105 ILE A CA 1
ATOM 792 C C . ILE A 1 105 ? 2.841 8.855 1.849 1.00 96.88 105 ILE A C 1
ATOM 794 O O . ILE A 1 105 ? 3.511 9.526 2.629 1.00 96.88 105 ILE A O 1
ATOM 798 N N . ARG A 1 106 ? 3.375 8.261 0.771 1.00 97.25 106 ARG A N 1
ATOM 799 C CA . ARG A 1 106 ? 4.794 8.305 0.383 1.00 97.25 106 ARG A CA 1
ATOM 800 C C . ARG A 1 106 ? 5.735 7.904 1.518 1.00 97.25 106 ARG A C 1
ATOM 802 O O . ARG A 1 106 ? 6.756 8.544 1.765 1.00 97.25 106 ARG A O 1
ATOM 809 N N . ALA A 1 107 ? 5.394 6.833 2.228 1.00 97.56 107 ALA A N 1
ATOM 810 C CA . ALA A 1 107 ? 6.203 6.323 3.326 1.00 97.56 107 ALA A CA 1
ATOM 811 C C . ALA A 1 107 ? 7.477 5.638 2.801 1.00 97.56 107 ALA A C 1
ATOM 813 O O . ALA A 1 107 ? 7.545 4.415 2.762 1.00 97.56 107 ALA A O 1
ATOM 814 N N . VAL A 1 108 ? 8.505 6.408 2.427 1.00 96.25 108 VAL A N 1
ATOM 815 C CA . VAL A 1 108 ? 9.765 5.899 1.835 1.00 96.25 108 VAL A CA 1
ATOM 816 C C . VAL A 1 108 ? 10.394 4.769 2.656 1.00 96.25 108 VAL A C 1
ATOM 818 O O . VAL A 1 108 ? 10.885 3.786 2.110 1.00 96.25 108 VAL A O 1
ATOM 821 N N . ARG A 1 109 ? 10.294 4.840 3.988 1.00 95.88 109 ARG A N 1
ATOM 822 C CA . ARG A 1 109 ? 10.765 3.789 4.907 1.00 95.88 109 ARG A CA 1
ATOM 823 C C . ARG A 1 109 ? 10.120 2.408 4.688 1.00 95.88 109 ARG A C 1
ATOM 825 O O . ARG A 1 109 ? 10.628 1.424 5.212 1.00 95.88 109 ARG A O 1
ATOM 832 N N . ALA A 1 110 ? 9.007 2.338 3.960 1.00 97.25 110 ALA A N 1
ATOM 833 C CA . ALA A 1 110 ? 8.330 1.101 3.598 1.00 97.25 110 ALA A CA 1
ATOM 834 C C . ALA A 1 110 ? 8.889 0.446 2.325 1.00 97.25 110 ALA A C 1
ATOM 836 O O . ALA A 1 110 ? 8.490 -0.671 2.026 1.00 97.25 110 ALA A O 1
ATOM 837 N N . ALA A 1 111 ? 9.829 1.074 1.605 1.00 97.25 111 ALA A N 1
ATOM 838 C CA . ALA A 1 111 ? 10.399 0.511 0.378 1.00 97.25 111 ALA A CA 1
ATOM 839 C C . ALA A 1 111 ? 10.987 -0.897 0.586 1.00 97.25 111 ALA A C 1
ATOM 841 O O . ALA A 1 111 ? 10.603 -1.831 -0.113 1.00 97.25 111 ALA A O 1
ATOM 842 N N . LYS A 1 112 ? 11.862 -1.067 1.589 1.00 96.44 112 LYS A N 1
ATOM 843 C CA . LYS A 1 112 ? 12.450 -2.376 1.926 1.00 96.44 112 LYS A CA 1
ATOM 844 C C . LYS A 1 112 ? 11.414 -3.387 2.442 1.00 96.44 112 LYS A C 1
ATOM 846 O O . LYS A 1 112 ? 11.390 -4.492 1.913 1.00 96.44 112 LYS A O 1
ATOM 851 N N . PRO A 1 113 ? 10.519 -3.038 3.388 1.00 97.88 113 PRO A N 1
ATOM 852 C CA . PRO A 1 113 ? 9.440 -3.947 3.776 1.00 97.88 113 PRO A CA 1
ATOM 853 C C . PRO A 1 113 ? 8.542 -4.399 2.616 1.00 97.88 113 PRO A C 1
ATOM 855 O O . PRO A 1 113 ? 8.167 -5.566 2.551 1.00 97.88 113 PRO A O 1
ATOM 858 N N . ILE A 1 114 ? 8.219 -3.509 1.670 1.00 97.94 114 ILE A N 1
ATOM 859 C CA . ILE A 1 114 ? 7.437 -3.872 0.478 1.00 97.94 114 ILE A CA 1
ATOM 860 C C . ILE A 1 114 ? 8.234 -4.829 -0.424 1.00 97.94 114 ILE A C 1
ATOM 862 O O . ILE A 1 114 ? 7.677 -5.809 -0.912 1.00 97.94 114 ILE A O 1
ATOM 866 N N . GLU A 1 115 ? 9.534 -4.592 -0.621 1.00 95.81 115 GLU A N 1
ATOM 867 C CA . GLU A 1 115 ? 10.416 -5.518 -1.347 1.00 95.81 115 GLU A CA 1
ATOM 868 C C . GLU A 1 115 ? 10.457 -6.908 -0.696 1.00 95.81 115 GLU A C 1
ATOM 870 O O . GLU A 1 115 ? 10.388 -7.924 -1.388 1.00 95.81 115 GLU A O 1
ATOM 875 N N . GLU A 1 116 ? 10.571 -6.971 0.629 1.00 95.81 116 GLU A N 1
ATOM 876 C CA . GLU A 1 116 ? 10.593 -8.229 1.376 1.00 95.81 116 GLU A CA 1
ATOM 877 C C . GLU A 1 116 ? 9.261 -8.977 1.266 1.00 95.81 116 GLU A C 1
ATOM 879 O O . GLU A 1 116 ? 9.264 -10.179 0.988 1.00 95.81 116 GLU A O 1
ATOM 884 N N . ALA A 1 117 ? 8.132 -8.271 1.377 1.00 96.12 117 ALA A N 1
ATOM 885 C CA . ALA A 1 117 ? 6.803 -8.848 1.190 1.00 96.12 117 ALA A CA 1
ATOM 886 C C . ALA A 1 117 ? 6.604 -9.397 -0.237 1.00 96.12 117 ALA A C 1
ATOM 888 O O . ALA A 1 117 ? 6.080 -10.499 -0.414 1.00 96.12 117 ALA A O 1
ATOM 889 N N . LEU A 1 118 ? 7.098 -8.686 -1.259 1.00 95.31 118 LEU A N 1
ATOM 890 C CA . LEU A 1 118 ? 7.016 -9.104 -2.663 1.00 95.31 118 LEU A CA 1
ATOM 891 C C . LEU A 1 118 ? 7.706 -10.446 -2.945 1.00 95.31 118 LEU A C 1
ATOM 893 O O . LEU A 1 118 ? 7.234 -11.194 -3.803 1.00 95.31 118 LEU A O 1
ATOM 897 N N . LYS A 1 119 ? 8.791 -10.779 -2.229 1.00 92.31 119 LYS A N 1
ATOM 898 C CA . LYS A 1 119 ? 9.549 -12.032 -2.438 1.00 92.31 119 LYS A CA 1
ATOM 899 C C . LYS A 1 119 ? 8.708 -13.284 -2.190 1.00 92.31 119 LYS A C 1
ATOM 901 O O . LYS A 1 119 ? 8.922 -14.292 -2.857 1.00 92.31 119 LYS A O 1
ATOM 906 N N . ASN A 1 120 ? 7.761 -13.211 -1.256 1.00 89.69 120 ASN A N 1
ATOM 907 C CA . ASN A 1 120 ? 6.912 -14.337 -0.857 1.00 89.69 120 ASN A CA 1
ATOM 908 C C . ASN A 1 120 ? 5.445 -14.162 -1.276 1.00 89.69 120 ASN A C 1
ATOM 910 O O . ASN A 1 120 ? 4.599 -14.994 -0.943 1.00 89.69 120 ASN A O 1
ATOM 914 N N . GLU A 1 121 ? 5.122 -13.092 -2.004 1.00 94.81 121 GLU A N 1
ATOM 915 C CA . GLU A 1 121 ? 3.762 -12.851 -2.457 1.00 94.81 121 GLU A CA 1
ATOM 916 C C . GLU A 1 121 ? 3.400 -13.816 -3.596 1.00 94.81 121 GLU A C 1
ATOM 918 O O . GLU A 1 121 ? 4.152 -14.017 -4.552 1.00 94.81 121 GLU A O 1
ATOM 923 N N . ASN A 1 122 ? 2.205 -14.396 -3.526 1.00 93.06 122 ASN A N 1
ATOM 924 C CA . ASN A 1 122 ? 1.679 -15.318 -4.535 1.00 93.06 122 ASN A CA 1
ATOM 925 C C . ASN A 1 122 ? 0.403 -14.788 -5.193 1.00 93.06 122 ASN A C 1
ATOM 927 O O . ASN A 1 122 ? 0.087 -15.167 -6.320 1.00 93.06 122 ASN A O 1
ATOM 931 N N . ASN A 1 123 ? -0.314 -13.884 -4.529 1.00 96.50 123 ASN A N 1
ATOM 932 C CA . ASN A 1 123 ? -1.509 -13.261 -5.064 1.00 96.50 123 ASN A CA 1
ATOM 933 C C . ASN A 1 123 ? -1.138 -12.166 -6.075 1.00 96.50 123 ASN A C 1
ATOM 935 O O . ASN A 1 123 ? -0.465 -11.193 -5.741 1.00 96.50 123 ASN A O 1
ATOM 939 N N . ALA A 1 124 ? -1.606 -12.311 -7.316 1.00 94.62 124 ALA A N 1
ATOM 940 C CA . ALA A 1 124 ? -1.278 -11.390 -8.403 1.00 94.62 124 ALA A CA 1
ATOM 941 C C . ALA A 1 124 ? -1.733 -9.945 -8.133 1.00 94.62 124 ALA A C 1
ATOM 943 O O . ALA A 1 124 ? -1.006 -9.009 -8.454 1.00 94.62 124 ALA A O 1
ATOM 944 N N . HIS A 1 125 ? -2.901 -9.752 -7.510 1.00 95.56 125 HIS A N 1
ATOM 945 C CA . HIS A 1 125 ? -3.408 -8.415 -7.204 1.00 95.56 125 HIS A CA 1
ATOM 946 C C . HIS A 1 125 ? -2.545 -7.717 -6.146 1.00 95.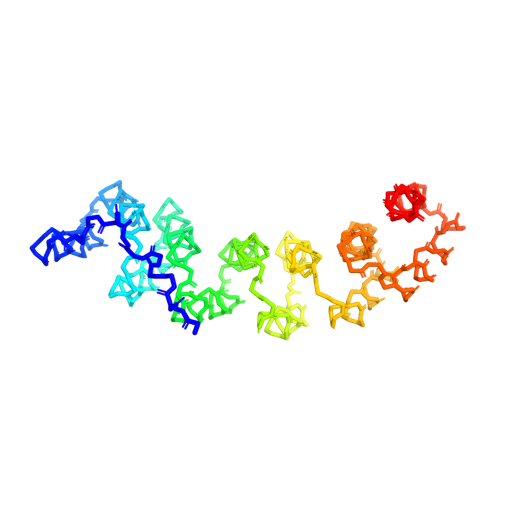56 125 HIS A C 1
ATOM 948 O O . HIS A 1 125 ? -2.140 -6.575 -6.352 1.00 95.56 125 HIS A O 1
ATOM 954 N N . ALA A 1 126 ? -2.184 -8.421 -5.070 1.00 97.25 126 ALA A N 1
ATOM 955 C CA . ALA A 1 126 ? -1.303 -7.875 -4.040 1.00 97.25 126 ALA A CA 1
ATOM 956 C C . ALA A 1 126 ? 0.092 -7.519 -4.587 1.00 97.25 126 ALA A C 1
ATOM 958 O O . ALA A 1 126 ? 0.613 -6.458 -4.249 1.00 97.25 126 ALA A O 1
ATOM 959 N N . LYS A 1 127 ? 0.662 -8.329 -5.497 1.00 97.00 127 LYS A N 1
ATOM 960 C CA . LYS A 1 127 ? 1.929 -7.981 -6.176 1.00 97.00 127 LYS A CA 1
ATOM 961 C C . LYS A 1 127 ? 1.838 -6.662 -6.926 1.00 97.00 127 LYS A C 1
ATOM 963 O O . LYS A 1 127 ? 2.733 -5.832 -6.802 1.00 97.00 127 LYS A O 1
ATOM 968 N N . LEU A 1 128 ? 0.780 -6.485 -7.717 1.00 97.38 128 LEU A N 1
ATOM 969 C CA . LEU A 1 128 ? 0.589 -5.276 -8.517 1.00 97.38 128 LEU A CA 1
ATOM 970 C C . LEU A 1 128 ? 0.484 -4.042 -7.618 1.00 97.38 128 LEU A C 1
ATOM 972 O O . LEU A 1 128 ? 1.190 -3.067 -7.853 1.00 97.38 128 LEU A O 1
ATOM 976 N N . GLU A 1 129 ? -0.308 -4.114 -6.547 1.00 98.00 129 GLU A N 1
ATOM 977 C CA . GLU A 1 129 ? -0.444 -3.009 -5.588 1.00 98.00 129 GLU A CA 1
ATOM 978 C C . GLU A 1 129 ? 0.876 -2.692 -4.872 1.00 98.00 129 GLU A C 1
ATOM 980 O O . GLU A 1 129 ? 1.205 -1.525 -4.676 1.00 98.00 129 GLU A O 1
ATOM 985 N N . MET A 1 130 ? 1.679 -3.702 -4.529 1.00 98.50 130 MET A N 1
ATOM 986 C CA . MET A 1 130 ? 3.007 -3.504 -3.938 1.00 98.50 130 MET A CA 1
ATOM 987 C C . MET A 1 130 ? 3.992 -2.832 -4.909 1.00 98.50 130 MET A C 1
ATOM 989 O O . MET A 1 130 ? 4.713 -1.915 -4.514 1.00 98.50 130 MET A O 1
ATOM 993 N N . ILE A 1 131 ? 4.005 -3.229 -6.184 1.00 98.19 131 ILE A N 1
ATOM 994 C CA . ILE A 1 131 ? 4.856 -2.606 -7.215 1.00 98.19 131 ILE A CA 1
ATOM 995 C C . ILE A 1 131 ? 4.408 -1.167 -7.492 1.00 98.19 131 ILE A C 1
ATOM 997 O O . ILE A 1 131 ? 5.236 -0.253 -7.543 1.00 98.19 131 ILE A O 1
ATOM 1001 N N . GLU A 1 132 ? 3.100 -0.932 -7.606 1.00 98.12 132 GLU A N 1
ATOM 1002 C CA . GLU A 1 132 ? 2.557 0.419 -7.737 1.00 98.12 132 GLU A CA 1
ATOM 1003 C C . GLU A 1 132 ? 2.886 1.283 -6.520 1.00 98.12 132 GLU A C 1
ATOM 1005 O O . GLU A 1 132 ? 3.236 2.456 -6.677 1.00 98.12 132 GLU A O 1
ATOM 1010 N N . ALA A 1 133 ? 2.804 0.719 -5.312 1.00 98.31 133 ALA A N 1
ATOM 1011 C CA . ALA A 1 133 ? 3.151 1.411 -4.082 1.00 98.31 133 ALA A CA 1
ATOM 1012 C C . ALA A 1 133 ? 4.602 1.894 -4.112 1.00 98.31 133 ALA A C 1
ATOM 1014 O O . ALA A 1 133 ? 4.817 3.077 -3.858 1.00 98.31 133 ALA A O 1
ATOM 1015 N N . LEU A 1 134 ? 5.562 1.044 -4.506 1.00 98.31 134 LEU A N 1
ATOM 1016 C CA . LEU A 1 134 ? 6.970 1.430 -4.686 1.00 98.31 134 LEU A CA 1
ATOM 1017 C C . LEU A 1 134 ? 7.121 2.621 -5.646 1.00 98.31 134 LEU A C 1
ATOM 1019 O O . LEU A 1 134 ? 7.840 3.568 -5.336 1.00 98.31 134 LEU A O 1
ATOM 1023 N N . GLY A 1 135 ? 6.385 2.635 -6.761 1.00 97.81 135 GLY A N 1
ATOM 1024 C CA . GLY A 1 135 ? 6.357 3.784 -7.673 1.00 97.81 135 GLY A CA 1
ATOM 1025 C C . GLY A 1 135 ? 5.765 5.053 -7.045 1.00 97.81 135 GLY A C 1
ATOM 1026 O O . GLY A 1 135 ? 6.272 6.160 -7.244 1.00 97.81 135 GLY A O 1
ATOM 1027 N N . ARG A 1 136 ? 4.697 4.906 -6.251 1.00 98.19 136 ARG A N 1
ATOM 1028 C CA . ARG A 1 136 ? 4.023 6.014 -5.550 1.00 98.19 136 ARG A CA 1
ATOM 1029 C C . ARG A 1 136 ? 4.829 6.571 -4.378 1.00 98.19 136 ARG A C 1
ATOM 1031 O O . ARG A 1 136 ? 4.617 7.737 -4.049 1.00 98.19 136 ARG A O 1
ATOM 1038 N N . LEU A 1 137 ? 5.778 5.809 -3.820 1.00 97.50 137 LEU A N 1
ATOM 1039 C CA . LEU A 1 137 ? 6.757 6.334 -2.860 1.00 97.50 137 LEU A CA 1
ATOM 1040 C C . LEU A 1 137 ? 7.573 7.488 -3.457 1.00 97.50 137 LEU A C 1
ATOM 1042 O O . LEU A 1 137 ? 7.973 8.373 -2.708 1.00 97.50 137 LEU A O 1
ATOM 1046 N N . GLN A 1 138 ? 7.745 7.513 -4.789 1.00 96.00 138 GLN A N 1
ATOM 1047 C CA . GLN A 1 138 ? 8.456 8.570 -5.521 1.00 96.00 138 GLN A CA 1
ATOM 1048 C C . GLN A 1 138 ? 9.901 8.768 -5.045 1.00 96.00 138 GLN A C 1
ATOM 1050 O O . GLN A 1 138 ? 10.399 9.889 -5.010 1.00 96.00 138 GLN A O 1
ATOM 1055 N N . ASP A 1 139 ? 10.563 7.667 -4.701 1.00 96.81 139 ASP A N 1
ATOM 1056 C CA . ASP A 1 139 ? 11.914 7.659 -4.156 1.00 96.81 139 ASP A CA 1
ATOM 1057 C C . ASP A 1 139 ? 12.845 6.837 -5.053 1.00 96.81 139 ASP A C 1
ATOM 1059 O O . ASP A 1 139 ? 12.529 5.699 -5.422 1.00 96.81 139 ASP A O 1
ATOM 1063 N N . GLU A 1 140 ? 13.992 7.401 -5.435 1.00 95.94 140 GLU A N 1
ATOM 1064 C CA . GLU A 1 140 ? 14.913 6.755 -6.371 1.00 95.94 140 GLU A CA 1
ATOM 1065 C C . GLU A 1 140 ? 15.585 5.489 -5.821 1.00 95.94 140 GLU A C 1
ATOM 1067 O O . GLU A 1 140 ? 16.101 4.687 -6.608 1.00 95.94 140 GLU A O 1
ATOM 1072 N N . SER A 1 141 ? 15.563 5.253 -4.502 1.00 95.69 141 SER A N 1
ATOM 1073 C CA . SER A 1 141 ? 16.065 4.001 -3.921 1.00 95.69 141 SER A CA 1
ATOM 1074 C C . SER A 1 141 ? 15.191 2.796 -4.282 1.00 95.69 141 SER A C 1
ATOM 1076 O O . SER A 1 141 ? 15.647 1.660 -4.175 1.00 95.69 141 SER A O 1
ATOM 1078 N N . THR A 1 142 ? 13.973 3.028 -4.789 1.00 97.25 142 THR A N 1
ATOM 1079 C CA . THR A 1 142 ? 13.083 1.970 -5.290 1.00 97.25 142 THR A CA 1
ATOM 1080 C C . THR A 1 142 ? 13.448 1.479 -6.692 1.00 97.25 142 THR A C 1
ATOM 1082 O O . THR A 1 142 ? 13.039 0.384 -7.074 1.00 97.25 142 THR A O 1
ATOM 1085 N N . LEU A 1 143 ? 14.247 2.230 -7.465 1.00 97.56 143 LEU A N 1
ATOM 1086 C CA . LEU A 1 143 ? 14.572 1.879 -8.855 1.00 97.56 143 LEU A CA 1
ATOM 1087 C C . LEU A 1 143 ? 15.258 0.510 -9.000 1.00 97.56 143 LEU A C 1
ATOM 1089 O O . LEU A 1 143 ? 14.841 -0.249 -9.876 1.00 97.56 143 LEU A O 1
ATOM 1093 N N . PRO A 1 144 ? 16.253 0.133 -8.167 1.00 96.44 144 PRO A N 1
ATOM 1094 C CA . PRO A 1 144 ? 16.825 -1.209 -8.218 1.00 96.44 144 PRO A CA 1
ATOM 1095 C C . PRO A 1 144 ? 15.785 -2.301 -7.956 1.00 96.44 144 PRO A C 1
ATOM 1097 O O . PRO A 1 144 ? 15.815 -3.328 -8.624 1.00 96.44 144 PRO A O 1
ATOM 1100 N N . ILE A 1 145 ? 14.839 -2.075 -7.038 1.00 95.31 145 ILE A N 1
ATOM 1101 C CA . ILE A 1 145 ? 13.768 -3.032 -6.729 1.00 95.31 145 ILE A CA 1
ATOM 1102 C C . ILE A 1 145 ? 12.853 -3.190 -7.948 1.00 95.31 145 ILE A C 1
ATOM 1104 O O . ILE A 1 145 ? 12.650 -4.299 -8.435 1.00 95.31 145 ILE A O 1
ATOM 1108 N N . LEU A 1 146 ? 12.364 -2.075 -8.498 1.00 96.88 146 LEU A N 1
ATOM 1109 C CA . LEU A 1 146 ? 11.457 -2.061 -9.649 1.00 96.88 146 LEU A CA 1
ATOM 1110 C C . LEU A 1 146 ? 12.082 -2.677 -10.910 1.00 96.88 146 LEU A C 1
ATOM 1112 O O . LEU A 1 146 ? 11.386 -3.342 -11.677 1.00 96.88 146 LEU A O 1
ATOM 1116 N N . ALA A 1 147 ? 13.393 -2.514 -11.109 1.00 95.81 147 ALA A N 1
ATOM 1117 C CA . ALA A 1 147 ? 14.106 -3.076 -12.254 1.00 95.81 147 ALA A CA 1
ATOM 1118 C C . ALA A 1 147 ? 14.010 -4.612 -12.337 1.00 95.81 147 ALA A C 1
ATOM 1120 O O . ALA A 1 147 ? 13.985 -5.151 -13.443 1.00 95.81 147 ALA A O 1
ATOM 1121 N N . HIS A 1 148 ? 13.893 -5.315 -11.201 1.00 93.62 148 HIS A N 1
ATOM 1122 C CA . HIS A 1 148 ? 13.746 -6.778 -11.175 1.00 93.62 148 HIS A CA 1
ATOM 1123 C C . HIS A 1 148 ? 12.457 -7.254 -11.859 1.00 93.62 148 HIS A C 1
ATOM 1125 O O . HIS A 1 148 ? 12.414 -8.358 -12.393 1.00 93.62 148 HIS A O 1
ATOM 1131 N N . PHE A 1 149 ? 11.419 -6.416 -11.874 1.00 94.25 149 PHE A N 1
ATOM 1132 C CA . PHE A 1 149 ? 10.103 -6.760 -12.411 1.00 94.25 149 PHE A CA 1
ATOM 1133 C C . PHE A 1 149 ? 9.942 -6.406 -13.896 1.00 94.25 149 PHE A C 1
ATOM 1135 O O . PHE A 1 149 ? 8.955 -6.796 -14.518 1.00 94.25 149 PHE A O 1
ATOM 1142 N N . LEU A 1 150 ? 10.916 -5.721 -14.508 1.00 93.44 150 LEU A N 1
ATOM 1143 C CA . LEU A 1 150 ? 10.874 -5.370 -15.934 1.00 93.44 150 LEU A CA 1
ATOM 1144 C C . LEU A 1 150 ? 10.988 -6.576 -16.872 1.00 93.44 150 LEU A C 1
ATOM 1146 O O . LEU A 1 150 ? 10.612 -6.478 -18.038 1.00 93.44 150 LEU A O 1
ATOM 1150 N N . THR A 1 151 ? 11.503 -7.703 -16.389 1.00 90.00 151 THR A N 1
ATOM 1151 C CA . THR A 1 151 ? 11.641 -8.948 -17.157 1.00 90.00 151 THR A CA 1
ATOM 1152 C C . THR A 1 151 ? 10.706 -10.049 -16.660 1.00 90.00 151 THR A C 1
ATOM 1154 O O . THR A 1 151 ? 10.879 -11.211 -17.035 1.00 90.00 151 THR A O 1
ATOM 1157 N N . ASP A 1 152 ? 9.711 -9.705 -15.833 1.00 92.38 152 ASP A N 1
ATOM 1158 C CA . ASP A 1 152 ? 8.745 -10.679 -15.334 1.00 92.38 152 ASP A CA 1
ATOM 1159 C C . ASP A 1 152 ? 7.955 -11.315 -16.491 1.00 92.38 152 ASP A C 1
ATOM 1161 O O . ASP A 1 152 ? 7.626 -10.675 -17.496 1.00 92.38 152 ASP A O 1
ATOM 1165 N N . LYS A 1 153 ? 7.654 -12.608 -16.342 1.00 90.31 153 LYS A N 1
ATOM 1166 C CA . LYS A 1 153 ? 6.882 -13.384 -17.319 1.00 90.31 153 LYS A CA 1
ATOM 1167 C C . LYS A 1 153 ? 5.439 -12.898 -17.439 1.0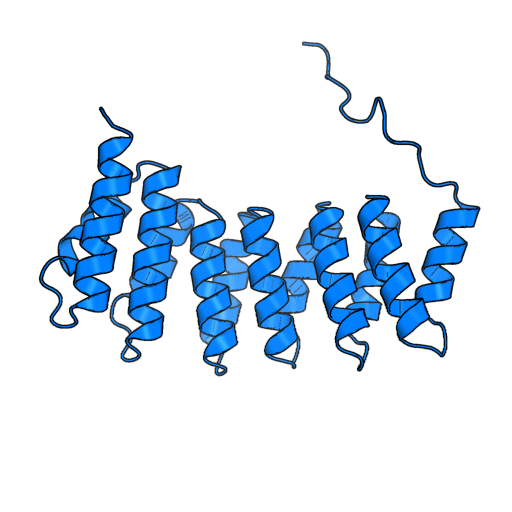0 90.31 153 LYS A C 1
ATOM 1169 O O . LYS A 1 153 ? 4.829 -13.106 -18.486 1.00 90.31 153 LYS A O 1
ATOM 1174 N N . ASP A 1 154 ? 4.890 -12.310 -16.378 1.00 92.50 154 ASP A N 1
ATOM 1175 C CA . ASP A 1 154 ? 3.563 -11.716 -16.372 1.00 92.50 154 ASP A CA 1
ATOM 1176 C C . ASP A 1 154 ? 3.632 -10.296 -16.964 1.00 92.50 154 ASP A C 1
ATOM 1178 O O . ASP A 1 154 ? 4.228 -9.389 -16.369 1.00 92.50 154 ASP A O 1
ATOM 1182 N N . PRO A 1 155 ? 2.989 -10.051 -18.122 1.00 92.75 155 PRO A N 1
ATOM 1183 C CA . PRO A 1 155 ? 2.977 -8.730 -18.731 1.00 92.75 155 PRO A CA 1
ATOM 1184 C C . PRO A 1 155 ? 2.376 -7.635 -17.845 1.00 92.75 155 PRO A C 1
ATOM 1186 O O . PRO A 1 155 ? 2.722 -6.469 -18.034 1.00 92.75 155 PRO A O 1
ATOM 1189 N N . ALA A 1 156 ? 1.474 -7.975 -16.918 1.00 93.94 156 ALA A N 1
ATOM 1190 C CA . ALA A 1 156 ? 0.887 -7.010 -15.992 1.00 93.94 156 ALA A CA 1
ATOM 1191 C C . ALA A 1 156 ? 1.921 -6.513 -14.972 1.00 93.94 156 ALA A C 1
ATOM 1193 O O . ALA A 1 156 ? 1.984 -5.314 -14.706 1.00 93.94 156 ALA A O 1
ATOM 1194 N N . ILE A 1 157 ? 2.772 -7.411 -14.467 1.00 94.75 157 ILE A N 1
ATOM 1195 C CA . ILE A 1 157 ? 3.863 -7.086 -13.539 1.00 94.75 157 ILE A CA 1
ATOM 1196 C C . ILE A 1 157 ? 4.900 -6.196 -14.228 1.00 94.75 157 ILE A C 1
ATOM 1198 O O . ILE A 1 157 ? 5.240 -5.133 -13.711 1.00 94.75 157 ILE A O 1
ATOM 1202 N N . CYS A 1 158 ? 5.328 -6.571 -15.435 1.00 94.75 158 CYS A N 1
ATOM 1203 C CA . CYS A 1 158 ? 6.255 -5.762 -16.226 1.00 94.75 158 CYS A CA 1
ATOM 1204 C C . CYS A 1 158 ? 5.678 -4.371 -16.550 1.00 94.75 158 CYS A C 1
ATOM 1206 O O . CYS A 1 158 ? 6.368 -3.357 -16.409 1.00 94.75 158 CYS A O 1
ATOM 1208 N N . TRP A 1 159 ? 4.399 -4.293 -16.934 1.00 95.69 159 TRP A N 1
ATOM 1209 C CA . TRP A 1 159 ? 3.733 -3.012 -17.182 1.00 95.69 159 TRP A CA 1
ATOM 1210 C C . TRP A 1 159 ? 3.657 -2.149 -15.913 1.00 95.69 159 TRP A C 1
ATOM 1212 O O . TRP A 1 159 ? 4.023 -0.977 -15.964 1.00 95.69 159 TRP A O 1
ATOM 1222 N N . SER A 1 160 ? 3.266 -2.729 -14.773 1.00 96.44 160 SER A N 1
ATOM 1223 C CA . SER A 1 160 ? 3.196 -2.024 -13.484 1.00 96.44 160 SER A CA 1
ATOM 1224 C C . SER A 1 160 ? 4.567 -1.493 -13.052 1.00 96.44 160 SER A C 1
ATOM 1226 O O . SER A 1 160 ? 4.692 -0.329 -12.675 1.00 96.44 160 SER A O 1
ATOM 1228 N N . ALA A 1 161 ? 5.625 -2.291 -13.215 1.00 97.19 161 ALA A N 1
ATOM 1229 C CA . ALA A 1 161 ? 6.995 -1.866 -12.941 1.00 97.19 161 ALA A CA 1
ATOM 1230 C C . ALA A 1 161 ? 7.456 -0.736 -13.876 1.00 97.19 161 ALA A C 1
ATOM 1232 O O . ALA A 1 161 ? 8.085 0.222 -13.429 1.00 97.19 161 ALA A O 1
ATOM 1233 N N . THR A 1 162 ? 7.091 -0.804 -15.160 1.00 97.31 162 THR A N 1
ATOM 1234 C CA . THR A 1 162 ? 7.369 0.258 -16.143 1.00 97.31 162 THR A CA 1
ATOM 1235 C C . THR A 1 162 ? 6.702 1.570 -15.730 1.00 97.31 162 THR A C 1
ATOM 1237 O O . THR A 1 162 ? 7.358 2.613 -15.681 1.00 97.31 162 THR A O 1
ATOM 1240 N N . TRP A 1 163 ? 5.415 1.516 -15.376 1.00 96.88 163 TRP A N 1
ATOM 1241 C CA . TRP A 1 163 ? 4.666 2.670 -14.879 1.00 96.88 163 TRP A CA 1
ATOM 1242 C C . TRP A 1 163 ? 5.286 3.236 -13.592 1.00 96.88 163 TRP A C 1
ATOM 1244 O O . TRP A 1 163 ? 5.515 4.443 -13.484 1.00 96.88 163 TRP A O 1
ATOM 1254 N N . ALA A 1 164 ? 5.630 2.368 -12.636 1.00 97.81 164 ALA A N 1
ATOM 1255 C CA . ALA A 1 164 ? 6.234 2.745 -11.362 1.00 97.81 164 ALA A CA 1
ATOM 1256 C C . ALA A 1 164 ? 7.597 3.437 -11.542 1.00 97.81 164 ALA A C 1
ATOM 1258 O O . ALA A 1 164 ? 7.845 4.475 -10.927 1.00 97.81 164 ALA A O 1
ATOM 1259 N N . ILE A 1 165 ? 8.456 2.934 -12.435 1.00 97.75 165 ILE A N 1
ATOM 1260 C CA . ILE A 1 165 ? 9.730 3.586 -12.786 1.00 97.75 165 ILE A CA 1
ATOM 1261 C C . ILE A 1 165 ? 9.477 4.955 -13.425 1.00 97.75 165 ILE A C 1
ATOM 1263 O O . ILE A 1 165 ? 10.169 5.921 -13.101 1.00 97.75 165 ILE A O 1
ATOM 1267 N N . GLY A 1 166 ? 8.461 5.069 -14.284 1.00 96.81 166 GLY A N 1
ATOM 1268 C CA . GLY A 1 166 ? 8.020 6.345 -14.847 1.00 96.81 166 GLY A CA 1
ATOM 1269 C C . GLY A 1 166 ? 7.597 7.358 -13.785 1.00 96.81 166 GLY A C 1
ATOM 1270 O O . GLY A 1 166 ? 7.993 8.523 -13.848 1.00 96.81 166 GLY A O 1
ATOM 1271 N N . MET A 1 167 ? 6.840 6.916 -12.780 1.00 96.44 167 MET A N 1
ATOM 1272 C CA . MET A 1 167 ? 6.426 7.733 -11.637 1.00 96.44 167 MET A CA 1
ATOM 1273 C C . MET A 1 167 ? 7.616 8.243 -10.825 1.00 96.44 167 MET A C 1
ATOM 1275 O O . MET A 1 167 ? 7.682 9.443 -10.541 1.00 96.44 167 MET A O 1
ATOM 1279 N N . VAL A 1 168 ? 8.565 7.361 -10.499 1.00 96.88 168 VAL A N 1
ATOM 1280 C CA . VAL A 1 168 ? 9.793 7.724 -9.776 1.00 96.88 168 VAL A CA 1
ATOM 1281 C C . VAL A 1 168 ? 10.617 8.701 -10.607 1.00 96.88 168 VAL A C 1
ATOM 1283 O O . VAL A 1 168 ? 10.895 9.801 -10.143 1.00 96.88 168 VAL A O 1
ATOM 1286 N N . GLY A 1 169 ? 10.907 8.377 -11.870 1.00 95.88 169 GLY A N 1
ATOM 1287 C CA . GLY A 1 169 ? 11.655 9.259 -12.768 1.00 95.88 169 GLY A CA 1
ATOM 1288 C C . GLY A 1 169 ? 10.993 10.627 -12.958 1.00 95.88 169 GLY A C 1
ATOM 1289 O O . GLY A 1 169 ? 11.679 11.644 -13.009 1.00 95.88 169 GLY A O 1
ATOM 1290 N N . ARG A 1 170 ? 9.655 10.697 -13.000 1.00 95.12 170 ARG A N 1
ATOM 1291 C CA . ARG A 1 170 ? 8.915 11.968 -13.105 1.00 95.12 170 ARG A CA 1
ATOM 1292 C C . ARG A 1 170 ? 9.014 12.799 -11.828 1.00 95.12 170 ARG A C 1
ATOM 1294 O O . ARG A 1 170 ? 8.891 14.028 -11.893 1.00 95.12 170 ARG A O 1
ATOM 1301 N N . ALA A 1 171 ? 9.124 12.155 -10.674 1.00 94.56 171 ALA A N 1
ATOM 1302 C CA . ALA A 1 171 ? 9.230 12.830 -9.390 1.00 94.56 171 ALA A CA 1
ATOM 1303 C C . ALA A 1 171 ? 10.662 13.298 -9.106 1.00 94.56 171 ALA A C 1
ATOM 1305 O O . ALA A 1 171 ? 10.836 14.436 -8.679 1.00 94.56 171 ALA A O 1
ATOM 1306 N N . THR A 1 172 ? 11.661 12.461 -9.395 1.00 94.12 172 THR A N 1
ATOM 1307 C CA . THR A 1 172 ? 13.058 12.671 -8.982 1.00 94.12 172 THR A CA 1
ATOM 1308 C C . THR A 1 172 ? 13.967 13.176 -10.104 1.00 94.12 172 THR A C 1
ATOM 1310 O O . THR A 1 172 ? 15.002 13.776 -9.835 1.00 94.12 172 THR A O 1
ATOM 1313 N N . GLY A 1 173 ? 13.609 12.953 -11.374 1.00 92.56 173 GLY A N 1
ATOM 1314 C CA . GLY A 1 173 ? 14.473 13.249 -12.521 1.00 92.56 173 GLY A CA 1
ATOM 1315 C C . GLY A 1 173 ? 15.665 12.295 -12.668 1.00 92.56 173 GLY A C 1
ATOM 1316 O O . GLY A 1 173 ? 16.596 12.599 -13.416 1.00 92.56 173 GLY A O 1
ATOM 1317 N N . ASP A 1 174 ? 15.658 11.157 -11.965 1.00 94.81 174 ASP A N 1
ATOM 1318 C CA . ASP A 1 174 ? 16.772 10.209 -11.963 1.00 94.81 174 ASP A CA 1
ATOM 1319 C C . ASP A 1 174 ? 17.032 9.623 -13.364 1.00 94.81 174 ASP A C 1
ATOM 1321 O O . ASP A 1 174 ? 16.150 9.052 -14.015 1.00 94.81 174 ASP A O 1
ATOM 1325 N N . LYS A 1 175 ? 18.283 9.736 -13.826 1.00 94.19 175 LYS A N 1
ATOM 1326 C CA . LYS A 1 175 ? 18.714 9.262 -15.149 1.00 94.19 175 LYS A CA 1
ATOM 1327 C C . LYS A 1 175 ? 18.585 7.747 -15.308 1.00 94.19 175 LYS A C 1
ATOM 1329 O O . LYS A 1 175 ? 18.290 7.292 -16.410 1.00 94.19 175 LYS A O 1
ATOM 1334 N N . ARG A 1 176 ? 18.731 6.974 -14.228 1.00 96.19 176 ARG A N 1
ATOM 1335 C CA . ARG A 1 176 ? 18.576 5.511 -14.238 1.00 96.19 176 ARG A CA 1
ATOM 1336 C C . ARG A 1 176 ? 17.161 5.119 -14.646 1.00 96.19 176 ARG A C 1
ATOM 1338 O O . ARG A 1 176 ? 16.995 4.193 -15.429 1.00 96.19 176 ARG A O 1
ATOM 1345 N N . ALA A 1 177 ? 16.146 5.856 -14.185 1.00 95.69 177 ALA A N 1
ATOM 1346 C CA . ALA A 1 177 ? 14.762 5.622 -14.594 1.00 95.69 177 ALA A CA 1
ATOM 1347 C C . ALA A 1 177 ? 14.588 5.834 -16.109 1.00 95.69 177 ALA A C 1
ATOM 1349 O O . ALA A 1 177 ? 13.983 5.010 -16.789 1.00 95.69 177 ALA A O 1
ATOM 1350 N N . ILE A 1 178 ? 15.180 6.899 -16.659 1.00 95.12 178 ILE A N 1
ATOM 1351 C CA . ILE A 1 178 ? 15.166 7.183 -18.104 1.00 95.12 178 ILE A CA 1
ATOM 1352 C C . ILE A 1 178 ? 15.863 6.061 -18.886 1.00 95.12 178 ILE A C 1
ATOM 1354 O O . ILE A 1 178 ? 15.341 5.597 -19.898 1.00 95.12 178 ILE A O 1
ATOM 1358 N N . GLU A 1 179 ? 17.031 5.611 -18.428 1.00 95.25 179 GLU A N 1
ATOM 1359 C CA . GLU A 1 179 ? 17.784 4.522 -19.060 1.00 95.25 179 GLU A CA 1
ATOM 1360 C C . GLU A 1 179 ? 16.991 3.211 -19.064 1.00 95.25 179 GLU A C 1
ATOM 1362 O O . GLU A 1 179 ? 16.860 2.588 -20.117 1.00 95.25 179 GLU A O 1
ATOM 1367 N N . MET A 1 180 ? 16.388 2.838 -17.932 1.00 95.19 180 MET A N 1
ATOM 1368 C CA . MET A 1 180 ? 15.534 1.652 -17.819 1.00 95.19 180 MET A CA 1
ATOM 1369 C C . MET A 1 180 ? 14.348 1.705 -18.791 1.00 95.19 180 MET A C 1
ATOM 1371 O O . MET A 1 180 ? 14.082 0.731 -19.492 1.00 95.19 180 MET A O 1
ATOM 1375 N N . LEU A 1 181 ? 13.661 2.847 -18.885 1.00 95.25 181 LEU A N 1
ATOM 1376 C CA . LEU A 1 181 ? 12.514 3.004 -19.785 1.00 95.25 181 LEU A CA 1
ATOM 1377 C C . LEU A 1 181 ? 12.928 2.980 -21.264 1.00 95.25 181 LEU A C 1
ATOM 1379 O O . LEU A 1 181 ? 12.219 2.399 -22.085 1.00 95.25 181 LEU A O 1
ATOM 1383 N N . ARG A 1 182 ? 14.094 3.537 -21.621 1.00 94.69 182 ARG A N 1
ATOM 1384 C CA . ARG A 1 182 ? 14.623 3.478 -22.999 1.00 94.69 182 ARG A CA 1
ATOM 1385 C C . ARG A 1 182 ? 14.849 2.049 -23.482 1.00 94.69 182 ARG A C 1
ATOM 1387 O O . ARG A 1 182 ? 14.609 1.752 -24.651 1.00 94.69 182 ARG A O 1
ATOM 1394 N N . LEU A 1 183 ? 15.252 1.138 -22.594 1.00 92.75 183 LEU A N 1
ATOM 1395 C CA . LEU A 1 183 ? 15.399 -0.282 -22.941 1.00 92.75 183 LEU A CA 1
ATOM 1396 C C . LEU A 1 183 ? 14.067 -0.916 -23.379 1.00 92.75 183 LEU A C 1
ATOM 1398 O O . LEU A 1 183 ? 14.063 -1.862 -24.169 1.00 92.75 183 LEU A O 1
ATOM 1402 N N . LEU A 1 184 ? 12.937 -0.374 -22.921 1.00 92.81 184 LEU A N 1
ATOM 1403 C CA . LEU A 1 184 ? 11.597 -0.890 -23.200 1.00 92.81 184 LEU A CA 1
ATOM 1404 C C . LEU A 1 184 ? 10.940 -0.264 -24.441 1.00 92.81 184 LEU A C 1
ATOM 1406 O O . LEU A 1 184 ? 9.919 -0.768 -24.907 1.00 92.81 184 LEU A O 1
ATOM 1410 N N . GLU A 1 185 ? 11.537 0.758 -25.063 1.00 90.25 185 GLU A N 1
ATOM 1411 C CA . GLU A 1 185 ? 11.023 1.367 -26.306 1.00 90.25 185 GLU A CA 1
ATOM 1412 C C . GLU A 1 185 ? 10.968 0.384 -27.485 1.00 90.25 185 GLU A C 1
ATOM 1414 O O . GLU A 1 185 ? 10.219 0.588 -28.441 1.00 90.25 185 GLU A O 1
ATOM 1419 N N . LYS A 1 186 ? 11.756 -0.695 -27.430 1.00 88.56 186 LYS A N 1
ATOM 1420 C CA . LYS A 1 186 ? 11.774 -1.773 -28.433 1.00 88.56 186 LYS A CA 1
ATOM 1421 C C . LYS A 1 186 ? 11.111 -3.058 -27.932 1.00 88.56 186 LYS A C 1
ATOM 1423 O O . LYS A 1 186 ? 11.263 -4.113 -28.551 1.00 88.56 186 LYS A O 1
ATOM 1428 N N . HIS A 1 187 ? 10.400 -2.998 -26.806 1.00 90.81 187 HIS A N 1
ATOM 1429 C CA . HIS A 1 187 ? 9.781 -4.170 -26.205 1.00 90.81 187 HIS A CA 1
ATOM 1430 C C . HIS A 1 187 ? 8.700 -4.762 -27.127 1.00 90.81 187 HIS A C 1
ATOM 1432 O O . HIS A 1 187 ? 7.886 -4.040 -27.701 1.00 90.81 187 HIS A O 1
ATOM 1438 N N . ARG A 1 188 ? 8.664 -6.097 -27.264 1.00 89.81 188 ARG A N 1
ATOM 1439 C CA . ARG A 1 188 ? 7.731 -6.790 -28.180 1.00 89.81 188 ARG A CA 1
ATOM 1440 C C . ARG A 1 188 ? 6.264 -6.579 -27.802 1.00 89.81 188 ARG A C 1
ATOM 1442 O O . ARG A 1 188 ? 5.391 -6.550 -28.667 1.00 89.81 188 ARG A O 1
ATOM 1449 N N . ASN A 1 189 ? 5.985 -6.453 -26.506 1.00 91.62 189 ASN A N 1
ATOM 1450 C CA . ASN A 1 189 ? 4.647 -6.140 -26.020 1.00 91.62 189 ASN A CA 1
ATOM 1451 C C . ASN A 1 189 ? 4.361 -4.643 -26.183 1.00 91.62 189 ASN A C 1
ATOM 1453 O O . ASN A 1 189 ? 4.944 -3.817 -25.478 1.00 91.62 189 ASN A O 1
ATOM 1457 N N . ARG A 1 190 ? 3.402 -4.325 -27.061 1.00 92.12 190 ARG A N 1
ATOM 1458 C CA . ARG A 1 190 ? 2.989 -2.953 -27.379 1.00 92.12 190 ARG A CA 1
ATOM 1459 C C . ARG A 1 190 ? 2.498 -2.153 -26.172 1.00 92.12 190 ARG A C 1
ATOM 1461 O O . ARG A 1 190 ? 2.677 -0.942 -26.168 1.00 92.12 190 ARG A O 1
ATOM 1468 N N . ARG A 1 191 ? 1.896 -2.788 -25.157 1.00 90.62 191 ARG A N 1
ATOM 1469 C CA . ARG A 1 191 ? 1.438 -2.077 -23.946 1.00 90.62 191 ARG A CA 1
ATOM 1470 C C . ARG A 1 191 ? 2.617 -1.572 -23.120 1.00 90.62 191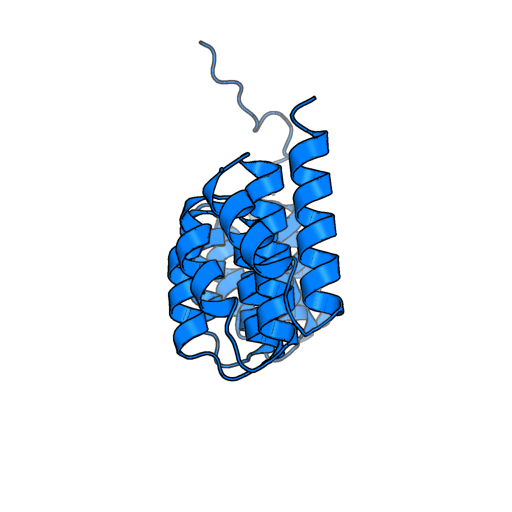 ARG A C 1
ATOM 1472 O O . ARG A 1 191 ? 2.637 -0.406 -22.754 1.00 90.62 191 ARG A O 1
ATOM 1479 N N . ILE A 1 192 ? 3.610 -2.430 -22.887 1.00 92.69 192 ILE A N 1
ATOM 1480 C CA . ILE A 1 192 ? 4.838 -2.085 -22.150 1.00 92.69 192 ILE A CA 1
ATOM 1481 C C . ILE A 1 192 ? 5.641 -1.033 -22.922 1.00 92.69 192 ILE A C 1
ATOM 1483 O O . ILE A 1 192 ? 6.061 -0.033 -22.352 1.00 92.69 192 ILE A O 1
ATOM 1487 N N . GLN A 1 193 ? 5.771 -1.211 -24.238 1.00 93.38 193 GLN A N 1
ATOM 1488 C CA . GLN A 1 193 ? 6.416 -0.236 -25.115 1.00 93.38 193 GLN A CA 1
ATOM 1489 C C . GLN A 1 193 ? 5.739 1.142 -25.045 1.00 93.38 193 GLN A C 1
ATOM 1491 O O . GLN A 1 193 ? 6.408 2.159 -24.870 1.00 93.38 193 GLN A O 1
ATOM 1496 N N . HIS A 1 194 ? 4.411 1.180 -25.186 1.00 93.88 194 HIS A N 1
ATOM 1497 C CA . HIS A 1 194 ? 3.640 2.419 -25.123 1.00 93.88 194 HIS A CA 1
ATOM 1498 C C . HIS A 1 194 ? 3.793 3.111 -23.762 1.00 93.88 194 HIS A C 1
ATOM 1500 O O . HIS A 1 194 ? 3.965 4.331 -23.711 1.00 93.88 194 HIS A O 1
ATOM 1506 N N . GLU A 1 195 ? 3.752 2.344 -22.670 1.00 94.25 195 GLU A N 1
ATOM 1507 C CA . GLU A 1 195 ? 3.936 2.868 -21.315 1.00 94.25 195 GLU A CA 1
ATOM 1508 C C . GLU A 1 195 ? 5.318 3.496 -21.142 1.00 94.25 195 GLU A C 1
ATOM 1510 O O . GLU A 1 195 ? 5.422 4.639 -20.707 1.00 94.25 195 GLU A O 1
ATOM 1515 N N . ALA A 1 196 ? 6.373 2.809 -21.582 1.00 93.62 196 ALA A N 1
ATOM 1516 C CA . ALA A 1 196 ? 7.737 3.315 -21.498 1.00 93.62 196 ALA A CA 1
ATOM 1517 C C . ALA A 1 196 ? 7.918 4.646 -22.248 1.00 93.62 196 ALA A C 1
ATOM 1519 O O . ALA A 1 196 ? 8.461 5.605 -21.698 1.00 93.62 196 ALA A O 1
ATOM 1520 N N . VAL A 1 197 ? 7.394 4.742 -23.475 1.00 94.75 197 VAL A N 1
ATOM 1521 C CA . VAL A 1 197 ? 7.422 5.982 -24.272 1.00 94.75 197 VAL A CA 1
ATOM 1522 C C . VAL A 1 197 ? 6.626 7.103 -23.594 1.00 94.75 197 VAL A C 1
ATOM 1524 O O . VAL A 1 197 ? 7.054 8.260 -23.585 1.00 94.75 197 VAL A O 1
ATOM 1527 N N . THR A 1 198 ? 5.470 6.775 -23.013 1.00 93.81 198 THR A N 1
ATOM 1528 C CA . THR A 1 198 ? 4.622 7.747 -22.306 1.00 93.81 198 THR A CA 1
ATOM 1529 C C . THR A 1 198 ? 5.323 8.279 -21.060 1.00 93.81 198 THR A C 1
ATOM 1531 O O . THR A 1 198 ? 5.404 9.495 -20.874 1.00 93.81 198 THR A O 1
ATOM 1534 N N . ALA A 1 199 ? 5.899 7.390 -20.252 1.00 93.12 199 ALA A N 1
ATOM 1535 C CA . ALA A 1 199 ? 6.681 7.741 -19.076 1.00 93.12 199 ALA A CA 1
ATOM 1536 C C . ALA A 1 199 ? 7.875 8.642 -19.434 1.00 93.12 199 ALA A C 1
ATOM 1538 O O . ALA A 1 199 ? 8.040 9.705 -18.835 1.00 93.12 199 ALA A O 1
ATOM 1539 N N . LEU A 1 200 ? 8.655 8.290 -20.463 1.00 93.94 200 LEU A N 1
ATOM 1540 C CA . LEU A 1 200 ? 9.780 9.105 -20.943 1.00 93.94 200 LEU A CA 1
ATOM 1541 C C . LEU A 1 200 ? 9.350 10.516 -21.358 1.00 93.94 200 LEU A C 1
ATOM 1543 O O . LEU A 1 200 ? 10.008 11.494 -20.997 1.00 93.94 200 LEU A O 1
ATOM 1547 N N . ARG A 1 201 ? 8.224 10.640 -22.072 1.00 92.88 201 ARG A N 1
ATOM 1548 C CA . ARG A 1 201 ? 7.667 11.944 -22.459 1.00 92.88 201 ARG A CA 1
ATOM 1549 C C . ARG A 1 201 ? 7.304 12.786 -21.236 1.00 92.88 201 ARG A C 1
ATOM 1551 O O . ARG A 1 201 ? 7.626 13.971 -21.198 1.00 92.88 201 ARG A O 1
ATOM 1558 N N . LEU A 1 202 ? 6.657 12.181 -20.240 1.00 89.50 202 LEU A N 1
ATOM 1559 C CA . LEU A 1 202 ? 6.268 12.869 -19.007 1.00 89.50 202 LEU A CA 1
ATOM 1560 C C . LEU A 1 202 ? 7.483 13.340 -18.197 1.00 89.50 202 LEU A C 1
ATOM 1562 O O . LEU A 1 202 ? 7.438 14.431 -17.631 1.00 89.50 202 LEU A O 1
ATOM 1566 N N . ILE A 1 203 ? 8.568 12.562 -18.172 1.00 90.56 203 ILE A N 1
ATOM 1567 C CA . ILE A 1 203 ? 9.827 12.959 -17.524 1.00 90.56 203 ILE A CA 1
ATOM 1568 C C . ILE A 1 203 ? 10.467 14.136 -18.276 1.00 90.56 203 ILE A C 1
ATOM 1570 O O . ILE A 1 203 ? 10.794 15.150 -17.663 1.00 90.56 203 ILE A O 1
ATOM 1574 N N . GLY A 1 204 ? 10.588 14.040 -19.605 1.00 77.06 204 GLY A N 1
ATOM 1575 C CA . GLY A 1 204 ? 11.208 15.075 -20.443 1.00 77.06 204 GLY A CA 1
ATOM 1576 C C . GLY A 1 204 ? 10.444 16.402 -20.470 1.00 77.06 204 GLY A C 1
ATOM 1577 O O . GLY A 1 204 ? 11.063 17.459 -20.473 1.00 77.06 204 GLY A O 1
ATOM 1578 N N . SER A 1 205 ? 9.108 16.374 -20.400 1.00 69.56 205 SER A N 1
ATOM 1579 C CA . SER A 1 205 ? 8.279 17.593 -20.336 1.00 69.56 205 SER A CA 1
ATOM 1580 C C . SER A 1 205 ? 8.491 18.453 -19.081 1.00 69.56 205 SER A C 1
ATOM 1582 O O . SER A 1 205 ? 8.037 19.590 -19.056 1.00 69.56 205 SER A O 1
ATOM 1584 N N . LYS A 1 206 ? 9.160 17.931 -18.042 1.00 57.88 206 LYS A N 1
ATOM 1585 C CA . LYS A 1 206 ? 9.529 18.683 -16.831 1.00 57.88 206 LYS A CA 1
ATOM 1586 C C . LYS A 1 206 ? 10.935 19.299 -16.884 1.00 57.88 206 LYS A C 1
ATOM 1588 O O . LYS A 1 206 ? 11.292 20.023 -15.962 1.00 57.88 206 LYS A O 1
ATOM 1593 N N . GLN A 1 207 ? 11.746 18.962 -17.889 1.00 48.03 207 GLN A N 1
ATOM 1594 C CA . GLN A 1 207 ? 13.141 19.414 -18.019 1.00 48.03 207 GLN A CA 1
ATOM 1595 C C . GLN A 1 207 ? 13.320 20.554 -19.045 1.00 48.03 207 GLN A C 1
ATOM 1597 O O . GLN A 1 207 ? 14.457 20.910 -19.349 1.00 48.03 207 GLN A O 1
ATOM 1602 N N . ILE A 1 208 ? 12.220 21.114 -19.565 1.00 37.31 208 ILE A N 1
ATOM 1603 C CA . ILE A 1 208 ? 12.157 22.269 -20.483 1.00 37.31 208 ILE A CA 1
ATOM 1604 C C . ILE A 1 208 ? 11.432 23.401 -19.756 1.00 37.31 208 ILE A C 1
ATOM 1606 O O . ILE A 1 208 ? 11.884 24.558 -19.882 1.00 37.31 208 ILE A O 1
#

Radius of gyration: 19.53 Å; Cα contacts (8 Å, |Δi|>4): 320; chains: 1; bounding box: 41×46×55 Å

Foldseek 3Di:
DDPPPPCVPQDQPDPVNLVVLLVQCVDPDLVSNLVSLQVLLVNLDPVCQVSLLVQLPDPDPSRNLSSLQSLLSNVDPSSLVSLLVQCPDPDLVSVLSSLLSCLQSLVVVSLVSLLVSLVPDDDPSSNLSSLLSLLSNLAPVNLVSLLVQCPDPDVSSNQSSLLSLLSNCLSPVDVSSLVSLVVLCPPPDPSSNVSSVVSNVSNVVVVD

Sequence (208 aa):
MADVDLTAGKEFIQPEQLNKLLAQLEDKYAKTRAAAARELGSVFNPEAVPALERAIKDEVKEVWSASLRSLAEIGSKSAVSALIAALEDPRPEVRAEAARHLGMIRAVRAAKPIEEALKNENNAHAKLEMIEALGRLQDESTLPILAHFLTDKDPAICWSATWAIGMVGRATGDKRAIEMLRLLEKHRNRRIQHEAVTALRLIGSKQI

Nearest PDB structures (folds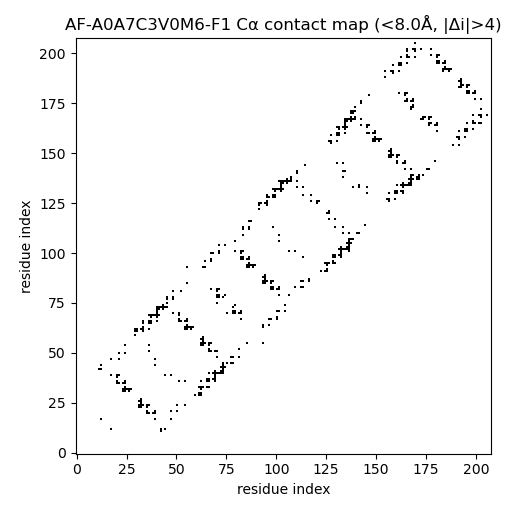eek):
  7q1f-assembly2_T  TM=8.099E-01  e=2.624E-10  synthetic construct
  4xl5-assembly1_C  TM=8.449E-01  e=9.505E-10  synthetic construct
  3ltj-assembly1_A  TM=8.216E-01  e=1.576E-09  synthetic construct
  6veh-assembly1_A  TM=8.184E-01  e=5.709E-09  synthetic construct
  7q1f-assembly1_D  TM=8.067E-01  e=1.563E-07  synthetic construct

Mean predicted aligned error: 5.52 Å

Secondary structure (DSSP, 8-state):
-----TTTT--PPPHHHHHHHHHHTT-SSHHHHHHHHHHHHHTT-GGGHHHHHHHHT-SSHHHHHHHHHHHHHH--HHHHHHHHHGGG-SSHHHHHHHHHHHHHTT-GGGHHHHHHHHHH---HHHHHHHHHHHHHTT-GGGHHHHHGGGG-SSHHHHHHHHHHHHHHHHHH--HHHHHHHHHHTT-SSHHHHHHHHHHHHHHHTT--